Protein AF-A0A7S1YEM4-F1 (afdb_monomer)

Radius of gyration: 27.6 Å; Cα contacts (8 Å, |Δi|>4): 86; chains: 1; bounding box: 67×33×75 Å

Secondary structure (DSSP, 8-state):
-HHHHHHHHHHHTT-HHHHHHHHHHHHHHHHHHHHHHHHHHHHHHHHHHHHHHHHHHHHHHHHHGGGHHHHHTTT-S-HHHIIIIIHHHHHHHHHHHHHHHHHHHHHHHHHHHHHHHH-HHHHHHHHHHHHHHHHHHHHHHTTHHHHHHHHHHHHHHHHHHHHHHHHTHHHHHHHT-HHHHHHHHHHHHHHHHHHHHHHHHHHHHHHHHHHGGG--

Mean predicted aligned error: 7.37 Å

Foldseek 3Di:
DVLVVQCVVCVVVVPPVSNVVSVVVVVVCVVVVVVVVVVVVVVLVVQLVVQLVVQLVVLVVVCPPPVVVVVCVVPDPPVVCCSPPVSSVCSNVVSVVVVVCVVVVVVVVVVLVVCCVVPVVVSVVVVVVVVVLVVVLCVLCVVLVVLVVQLVVLVVVLVVLVVVCVVCVVVCVVVVVVVVSVVVSVVSVVSNVVSVVVNVVSVVVSCCSVCVVVVD

Sequence (216 aa):
SYASKAFYDALELKDGAAFRDALMVYTGILIAGAPVTALLNFQRGRLAIAWREWMTTRTVELYTRNRVYYKLSKDIDNPDQRISEDVAAFSGVSLLLLTTVLENGINLISMSFILYNIQPELFLVILAYAMGGTAITACLGGRLVPLNFERLKREANFRFSLVRFREHSESIAFYRGEDTEKHTMNSGFGWVIETYKDIIGTERNMEMFTTLPHYM

pLDDT: mean 91.78, std 5.68, range [57.03, 97.69]

Nearest PDB structures (foldseek):
  8t4i-assembly1_B  TM=7.700E-01  e=1.285E-02  Homo sapiens
  8qoe-assembly1_A  TM=5.914E-01  e=3.348E-03  Bacillus subtilis
  5u1d-assembly1_B  TM=7.801E-01  e=1.874E-02  Homo sapiens
  8t4h-assembly1_B  TM=7.522E-01  e=1.977E-02  Homo sapiens
  4q4a-assembly1_A  TM=7.506E-01  e=5.208E-02  Thermotoga maritima MSB8

Structure (mmCIF, N/CA/C/O backbone):
data_AF-A0A7S1YEM4-F1
#
_entry.id   AF-A0A7S1YEM4-F1
#
loop_
_atom_site.group_PDB
_atom_site.id
_atom_site.type_symbol
_atom_site.label_atom_id
_atom_site.label_alt_id
_atom_site.label_comp_id
_atom_site.label_asym_id
_atom_site.label_entity_id
_atom_site.label_seq_id
_atom_site.pdbx_PDB_ins_code
_atom_site.Cartn_x
_atom_site.Cartn_y
_atom_site.Cartn_z
_atom_site.occupancy
_atom_site.B_iso_or_equiv
_atom_site.auth_seq_id
_atom_site.auth_comp_id
_atom_site.auth_asym_id
_atom_site.auth_atom_id
_atom_site.pdbx_PDB_model_num
ATOM 1 N N . SER A 1 1 ? 14.742 -4.037 -21.108 1.00 72.69 1 SER A N 1
ATOM 2 C CA . SER A 1 1 ? 16.088 -4.558 -20.767 1.00 72.69 1 SER A CA 1
ATOM 3 C C . SER A 1 1 ? 16.973 -4.521 -22.004 1.00 72.69 1 SER A C 1
ATOM 5 O O . SER A 1 1 ? 16.461 -4.790 -23.086 1.00 72.69 1 SER A O 1
ATOM 7 N N . TYR A 1 2 ? 18.270 -4.222 -21.864 1.00 77.12 2 TYR A N 1
ATOM 8 C CA . TYR A 1 2 ? 19.233 -4.244 -22.978 1.00 77.12 2 TYR A CA 1
ATOM 9 C C . TYR A 1 2 ? 19.322 -5.614 -23.664 1.00 77.12 2 TYR A C 1
ATOM 11 O O . TYR A 1 2 ? 19.414 -5.671 -24.885 1.00 77.12 2 TYR A O 1
ATOM 19 N N . ALA A 1 3 ? 19.211 -6.709 -22.902 1.00 78.75 3 ALA A N 1
ATOM 20 C CA . ALA A 1 3 ? 19.241 -8.064 -23.458 1.00 78.75 3 ALA A CA 1
ATOM 21 C C . ALA A 1 3 ? 18.056 -8.336 -24.401 1.00 78.75 3 ALA A C 1
ATOM 23 O O . ALA A 1 3 ? 18.234 -8.923 -25.461 1.00 78.75 3 ALA A O 1
ATOM 24 N N . SER A 1 4 ? 16.857 -7.855 -24.051 1.00 77.81 4 SER A N 1
ATOM 25 C CA . SER A 1 4 ? 15.688 -7.959 -24.932 1.00 77.81 4 SER A CA 1
ATOM 26 C C . SER A 1 4 ? 15.862 -7.126 -26.198 1.00 77.81 4 SER A C 1
ATOM 28 O O . SER A 1 4 ? 15.534 -7.612 -27.270 1.00 77.81 4 SER A O 1
ATOM 30 N N . LYS A 1 5 ? 16.409 -5.907 -26.090 1.00 81.19 5 LYS A N 1
ATOM 31 C CA . LYS A 1 5 ? 16.687 -5.065 -27.260 1.00 81.19 5 LYS A CA 1
ATOM 32 C C . LYS A 1 5 ? 17.651 -5.767 -28.222 1.00 81.19 5 LYS A C 1
ATOM 34 O O . LYS A 1 5 ? 17.308 -5.960 -29.374 1.00 81.19 5 LYS A O 1
ATOM 39 N N . ALA A 1 6 ? 18.793 -6.245 -27.721 1.00 81.00 6 ALA A N 1
ATOM 40 C CA . ALA A 1 6 ? 19.784 -6.958 -28.530 1.00 81.00 6 ALA A CA 1
ATOM 41 C C . ALA A 1 6 ? 19.212 -8.215 -29.211 1.00 81.00 6 ALA A C 1
ATOM 43 O O . ALA A 1 6 ? 19.569 -8.521 -30.344 1.00 81.00 6 ALA A O 1
ATOM 44 N N . PHE A 1 7 ? 18.303 -8.925 -28.537 1.00 83.25 7 PHE A N 1
ATOM 45 C CA . PHE A 1 7 ? 17.608 -10.074 -29.112 1.00 83.25 7 PHE A CA 1
ATOM 46 C C . PHE A 1 7 ? 16.673 -9.680 -30.266 1.00 83.25 7 PHE A C 1
ATOM 48 O O . PHE A 1 7 ? 16.713 -10.313 -31.320 1.00 83.25 7 PHE A O 1
ATOM 55 N N . TYR A 1 8 ? 15.853 -8.637 -30.088 1.00 81.31 8 TYR A N 1
ATOM 56 C CA . TYR A 1 8 ? 14.955 -8.147 -31.139 1.00 81.31 8 TYR A CA 1
ATOM 57 C C . TYR A 1 8 ? 15.725 -7.526 -32.311 1.00 81.31 8 TYR A C 1
ATOM 59 O O . TYR A 1 8 ? 15.421 -7.856 -33.454 1.00 81.31 8 TYR A O 1
ATOM 67 N N . ASP A 1 9 ? 16.765 -6.733 -32.037 1.00 84.50 9 ASP A N 1
ATOM 68 C CA . ASP A 1 9 ? 17.635 -6.133 -33.056 1.00 84.50 9 ASP A CA 1
ATOM 69 C C . ASP A 1 9 ? 18.300 -7.232 -33.918 1.00 84.50 9 ASP A C 1
ATOM 71 O O . ASP A 1 9 ? 18.316 -7.149 -35.146 1.00 84.50 9 ASP A O 1
ATOM 75 N N . ALA A 1 10 ? 18.799 -8.311 -33.298 1.00 84.69 10 ALA A N 1
ATOM 76 C CA . ALA A 1 10 ? 19.406 -9.435 -34.018 1.00 84.69 10 ALA A CA 1
ATOM 77 C C . ALA A 1 10 ? 18.400 -10.206 -34.892 1.00 84.69 10 ALA A C 1
ATOM 79 O O . ALA A 1 10 ? 18.751 -10.684 -35.975 1.00 84.69 10 ALA A O 1
ATOM 80 N N . LEU A 1 11 ? 17.148 -10.317 -34.436 1.00 85.00 11 LEU A N 1
ATOM 81 C CA . LEU A 1 11 ? 16.070 -10.948 -35.194 1.00 85.00 11 LEU A CA 1
ATOM 82 C C . LEU A 1 11 ? 15.644 -10.088 -36.394 1.00 85.00 11 LEU A C 1
ATOM 84 O O . LEU A 1 11 ? 15.453 -10.619 -37.488 1.00 85.00 11 LEU A O 1
ATOM 88 N N . GLU A 1 12 ? 15.532 -8.772 -36.199 1.00 87.75 12 GLU A N 1
ATOM 89 C CA . GLU A 1 12 ? 15.177 -7.805 -37.243 1.00 87.75 12 GLU A CA 1
ATOM 90 C C . GLU A 1 12 ? 16.241 -7.754 -38.348 1.00 87.75 12 GLU A C 1
ATOM 92 O O . GLU A 1 12 ? 15.918 -7.827 -39.535 1.00 87.75 12 GLU A O 1
ATOM 97 N N . LEU A 1 13 ? 17.519 -7.736 -37.959 1.00 89.88 13 LEU A N 1
ATOM 98 C CA . LEU A 1 13 ? 18.660 -7.725 -38.879 1.00 89.88 13 LEU A CA 1
ATOM 99 C C . LEU A 1 13 ? 18.974 -9.102 -39.492 1.00 89.88 13 LEU A C 1
ATOM 101 O O . LEU A 1 13 ? 19.837 -9.197 -40.365 1.00 89.88 13 LEU A O 1
ATOM 105 N N . LYS A 1 14 ? 18.274 -10.167 -39.069 1.00 85.81 14 LYS A N 1
ATOM 106 C CA . LYS A 1 14 ? 18.504 -11.567 -39.480 1.00 85.81 14 LYS A CA 1
ATOM 107 C C . LYS A 1 14 ? 19.959 -12.027 -39.304 1.00 85.81 14 LYS A C 1
ATOM 109 O O . LYS A 1 14 ? 20.445 -12.871 -40.060 1.00 85.81 14 LYS A O 1
ATOM 114 N N . ASP A 1 15 ? 20.649 -11.497 -38.297 1.00 89.75 15 ASP A N 1
ATOM 115 C CA . ASP A 1 15 ? 22.036 -11.844 -37.999 1.00 89.75 15 ASP A CA 1
ATOM 116 C C . ASP A 1 15 ? 22.087 -13.063 -37.066 1.00 89.75 15 ASP A C 1
ATOM 118 O O . ASP A 1 15 ? 21.840 -12.978 -35.861 1.00 89.75 15 ASP A O 1
ATOM 122 N N . GLY A 1 16 ? 22.426 -14.223 -37.633 1.00 85.00 16 GLY A N 1
ATOM 123 C CA . GLY A 1 16 ? 22.493 -15.483 -36.892 1.00 85.00 16 GLY A CA 1
ATOM 124 C C . GLY A 1 16 ? 23.591 -15.535 -35.822 1.00 85.00 16 GLY A C 1
ATOM 125 O O . GLY A 1 16 ? 23.436 -16.259 -34.836 1.00 85.00 16 GLY A O 1
ATOM 126 N N . ALA A 1 17 ? 24.683 -14.780 -35.980 1.00 88.31 17 ALA A N 1
ATOM 127 C CA . ALA A 1 17 ? 25.757 -14.739 -34.991 1.00 88.31 17 ALA A CA 1
ATOM 128 C C . ALA A 1 17 ? 25.348 -13.871 -33.795 1.00 88.31 17 ALA A C 1
ATOM 130 O O . ALA A 1 17 ? 25.371 -14.349 -32.658 1.00 88.31 17 ALA A O 1
ATOM 131 N N . ALA A 1 18 ? 24.865 -12.652 -34.063 1.00 85.81 18 ALA A N 1
ATOM 132 C CA . ALA A 1 18 ? 24.356 -11.750 -33.029 1.00 85.81 18 ALA A CA 1
ATOM 133 C C . ALA A 1 18 ? 23.167 -12.361 -32.267 1.00 85.81 18 ALA A C 1
ATOM 135 O O . ALA A 1 18 ? 23.063 -12.220 -31.047 1.00 85.81 18 ALA A O 1
ATOM 136 N N . PHE A 1 19 ? 22.305 -13.109 -32.963 1.00 87.06 19 PHE A N 1
ATOM 137 C CA . PHE A 1 19 ? 21.187 -13.816 -32.344 1.00 87.06 19 PHE A CA 1
ATOM 138 C C . PHE A 1 19 ? 21.657 -14.882 -31.348 1.00 87.06 19 PHE A C 1
ATOM 140 O O . PHE A 1 19 ? 21.113 -14.979 -30.247 1.00 87.06 19 PHE A O 1
ATOM 147 N N . ARG A 1 20 ? 22.687 -15.668 -31.696 1.00 88.75 20 ARG A N 1
ATOM 148 C CA . ARG A 1 20 ? 23.229 -16.701 -30.799 1.00 88.75 20 ARG A CA 1
ATOM 149 C C . ARG A 1 20 ? 23.823 -16.085 -29.534 1.00 88.75 20 ARG A C 1
ATOM 151 O O . ARG A 1 20 ? 23.583 -16.601 -28.442 1.00 88.75 20 ARG A O 1
ATOM 158 N N . ASP A 1 21 ? 24.556 -14.985 -29.670 1.00 88.81 21 ASP A N 1
ATOM 159 C CA . ASP A 1 21 ? 25.153 -14.280 -28.534 1.00 88.81 21 ASP A CA 1
ATOM 160 C C . ASP A 1 21 ? 24.078 -13.667 -27.626 1.00 88.81 21 ASP A C 1
ATOM 162 O O . ASP A 1 21 ? 24.103 -13.870 -26.408 1.00 88.81 21 ASP A O 1
ATOM 166 N N . ALA A 1 22 ? 23.065 -13.016 -28.209 1.00 87.25 22 ALA A N 1
ATOM 167 C CA . ALA A 1 22 ? 21.918 -12.493 -27.467 1.00 87.25 22 ALA A CA 1
ATOM 168 C C . ALA A 1 22 ? 21.145 -13.606 -26.736 1.00 87.25 22 ALA A C 1
ATOM 170 O O . ALA A 1 22 ? 20.763 -13.437 -25.575 1.00 87.25 22 ALA A O 1
ATOM 171 N N . LEU A 1 23 ? 20.965 -14.768 -27.374 1.00 88.00 23 LEU A N 1
ATOM 172 C CA . LEU A 1 23 ? 20.302 -15.930 -26.782 1.00 88.00 23 LEU A CA 1
ATOM 173 C C . LEU A 1 23 ? 21.078 -16.492 -25.581 1.00 88.00 23 LEU A C 1
ATOM 175 O O . LEU A 1 23 ? 20.467 -16.823 -24.562 1.00 88.00 23 LEU A O 1
ATOM 179 N N . MET A 1 24 ? 22.411 -16.574 -25.664 1.00 90.38 24 MET A N 1
ATOM 180 C CA . MET A 1 24 ? 23.252 -17.030 -24.549 1.00 90.38 24 MET A CA 1
ATOM 181 C C . MET A 1 24 ? 23.163 -16.076 -23.353 1.00 90.38 24 MET A C 1
ATOM 183 O O . MET A 1 24 ? 22.975 -16.528 -22.222 1.00 90.38 24 MET A O 1
ATOM 187 N N . VAL A 1 25 ? 23.217 -14.762 -23.597 1.00 88.75 25 VAL A N 1
ATOM 188 C CA . VAL A 1 25 ? 23.049 -13.746 -22.546 1.00 88.75 25 VAL A CA 1
ATOM 189 C C . VAL A 1 25 ? 21.662 -13.840 -21.910 1.00 88.75 25 VAL A C 1
ATOM 191 O O . VAL A 1 25 ? 21.548 -13.868 -20.685 1.00 88.75 25 VAL A O 1
ATOM 194 N N . TYR A 1 26 ? 20.604 -13.936 -22.719 1.00 85.19 26 TYR A N 1
ATOM 195 C CA . TYR A 1 26 ? 19.232 -14.026 -22.221 1.00 85.19 26 TYR A CA 1
ATOM 196 C C . TYR A 1 26 ? 19.010 -15.291 -21.380 1.00 85.19 26 TYR A C 1
ATOM 198 O O . TYR A 1 26 ? 18.446 -15.230 -20.289 1.00 85.19 26 TYR A O 1
ATOM 206 N N . THR A 1 27 ? 19.539 -16.427 -21.838 1.00 88.56 27 THR A N 1
ATOM 207 C CA . THR A 1 27 ? 19.495 -17.697 -21.101 1.00 88.56 27 THR A CA 1
ATOM 208 C C . THR A 1 27 ? 20.259 -17.601 -19.779 1.00 88.56 27 THR A C 1
ATOM 210 O O . THR A 1 27 ? 19.748 -18.027 -18.744 1.00 88.56 27 THR A O 1
ATOM 213 N N . GLY A 1 28 ? 21.445 -16.983 -19.776 1.00 92.25 28 GLY A N 1
ATOM 214 C CA . GLY A 1 28 ? 22.218 -16.741 -18.556 1.00 92.25 28 GLY A CA 1
ATOM 215 C C . GLY A 1 28 ? 21.468 -15.874 -17.541 1.00 92.25 28 GLY A C 1
ATOM 216 O O . GLY A 1 28 ? 21.440 -16.203 -16.355 1.00 92.25 28 GLY A O 1
ATOM 217 N N . ILE A 1 29 ? 20.791 -14.817 -18.005 1.00 91.06 29 ILE A N 1
ATOM 218 C CA . ILE A 1 29 ? 19.940 -13.967 -17.158 1.00 91.06 29 ILE A CA 1
ATOM 219 C C . ILE A 1 29 ? 18.791 -14.774 -16.549 1.00 91.06 29 ILE A C 1
ATOM 221 O O . ILE A 1 29 ? 18.510 -14.604 -15.368 1.00 91.06 29 ILE A O 1
ATOM 225 N N . LEU A 1 30 ? 18.140 -15.659 -17.308 1.00 88.00 30 LEU A N 1
ATOM 226 C CA . LEU A 1 30 ? 17.051 -16.492 -16.783 1.00 88.00 30 LEU A CA 1
ATOM 227 C C . LEU A 1 30 ? 17.544 -17.486 -15.725 1.00 88.00 30 LEU A C 1
ATOM 229 O O . LEU A 1 30 ? 16.949 -17.585 -14.650 1.00 88.00 30 LEU A O 1
ATOM 233 N N . ILE A 1 31 ? 18.651 -18.182 -16.006 1.00 94.44 31 ILE A N 1
ATOM 234 C CA . ILE A 1 31 ? 19.246 -19.166 -15.091 1.00 94.44 31 ILE A CA 1
ATOM 235 C C . ILE A 1 31 ? 19.699 -18.499 -13.789 1.00 94.44 31 ILE A C 1
ATOM 237 O O . ILE A 1 31 ? 19.501 -19.068 -12.720 1.00 94.44 31 ILE A O 1
ATOM 241 N N . ALA A 1 32 ? 20.277 -17.297 -13.857 1.00 94.00 32 ALA A N 1
ATOM 242 C CA . ALA A 1 32 ? 20.693 -16.551 -12.670 1.00 94.00 32 ALA A CA 1
ATOM 243 C C . ALA A 1 32 ? 19.516 -15.856 -11.963 1.00 94.00 32 ALA A C 1
ATOM 245 O O . ALA A 1 32 ? 19.481 -15.774 -10.736 1.00 94.00 32 ALA A O 1
ATOM 246 N N . GLY A 1 33 ? 18.541 -15.365 -12.728 1.00 92.12 33 GLY A N 1
ATOM 247 C CA . GLY A 1 33 ? 17.413 -14.589 -12.227 1.00 92.12 33 GLY A CA 1
ATOM 248 C C . GLY A 1 33 ? 16.482 -15.407 -11.341 1.00 92.12 33 GLY A C 1
ATOM 249 O O . GLY A 1 33 ? 16.111 -14.944 -10.266 1.00 92.12 33 GLY A O 1
ATOM 250 N N . ALA A 1 34 ? 16.153 -16.641 -11.735 1.00 91.19 34 ALA A N 1
ATOM 251 C CA . ALA A 1 34 ? 15.233 -17.479 -10.965 1.00 91.19 34 ALA A CA 1
ATOM 252 C C . ALA A 1 34 ? 15.724 -17.763 -9.522 1.00 91.19 34 ALA A C 1
ATOM 254 O O . ALA A 1 34 ? 14.961 -17.502 -8.585 1.00 91.19 34 ALA A O 1
ATOM 255 N N . PRO A 1 35 ? 16.980 -18.201 -9.284 1.00 96.12 35 PRO A N 1
ATOM 256 C CA . PRO A 1 35 ? 17.536 -18.331 -7.937 1.00 96.12 35 PRO A CA 1
ATOM 257 C C . PRO A 1 35 ? 17.571 -17.015 -7.158 1.00 96.12 35 PRO A C 1
ATOM 259 O O . PRO A 1 35 ? 17.268 -17.011 -5.966 1.00 96.12 35 PRO A O 1
ATOM 262 N N . VAL A 1 36 ? 17.908 -15.896 -7.811 1.00 95.31 36 VAL A N 1
ATOM 263 C CA . VAL A 1 36 ? 17.937 -14.576 -7.162 1.00 95.31 36 VAL A CA 1
ATOM 264 C C . VAL A 1 36 ? 16.543 -14.187 -6.675 1.00 95.31 36 VAL A C 1
ATOM 266 O O . VAL A 1 36 ? 16.382 -13.841 -5.506 1.00 95.31 36 VAL A O 1
ATOM 269 N N . THR A 1 37 ? 15.520 -14.302 -7.522 1.00 92.00 37 THR A N 1
ATOM 270 C CA . THR A 1 37 ? 14.131 -14.016 -7.140 1.00 92.00 37 THR A CA 1
ATOM 271 C C . THR A 1 37 ? 13.651 -14.945 -6.027 1.00 92.00 37 THR A C 1
ATOM 273 O O . THR A 1 37 ? 13.043 -14.482 -5.062 1.00 92.00 37 THR A O 1
ATOM 276 N N . ALA A 1 38 ? 13.958 -16.243 -6.111 1.00 95.06 38 ALA A N 1
ATOM 277 C CA . ALA A 1 38 ? 13.607 -17.201 -5.066 1.00 95.06 38 ALA A CA 1
ATOM 278 C C . ALA A 1 38 ? 14.258 -16.843 -3.719 1.00 95.06 38 ALA A C 1
ATOM 280 O O . ALA A 1 38 ? 13.581 -16.838 -2.689 1.00 95.06 38 ALA A O 1
ATOM 281 N N . LEU A 1 39 ? 15.545 -16.481 -3.725 1.00 96.38 39 LEU A N 1
ATOM 282 C CA . LEU A 1 39 ? 16.270 -16.084 -2.522 1.00 96.38 39 LEU A CA 1
ATOM 283 C C . LEU A 1 39 ? 15.730 -14.773 -1.940 1.00 96.38 39 LEU A C 1
ATOM 285 O O . LEU A 1 39 ? 15.546 -14.679 -0.729 1.00 96.38 39 LEU A O 1
ATOM 289 N N . LEU A 1 40 ? 15.429 -13.778 -2.778 1.00 92.75 40 LEU A N 1
ATOM 290 C CA . LEU A 1 40 ? 14.821 -12.524 -2.329 1.00 92.75 40 LEU A CA 1
ATOM 291 C C . LEU A 1 40 ? 13.469 -12.775 -1.656 1.00 92.75 40 LEU A C 1
ATOM 293 O O . LEU A 1 40 ? 13.249 -12.294 -0.546 1.00 92.75 40 LEU A O 1
ATOM 297 N N . ASN A 1 41 ? 12.603 -13.587 -2.265 1.00 93.25 41 ASN A N 1
ATOM 298 C CA . ASN A 1 41 ? 11.307 -13.949 -1.686 1.00 93.25 41 ASN A CA 1
ATOM 299 C C . ASN A 1 41 ? 11.460 -14.703 -0.360 1.00 93.25 41 ASN A C 1
ATOM 301 O O . ASN A 1 41 ? 10.759 -14.403 0.608 1.00 93.25 41 ASN A O 1
ATOM 305 N N . PHE A 1 42 ? 12.414 -15.633 -0.287 1.00 95.56 42 PHE A N 1
ATOM 306 C CA . PHE A 1 42 ? 12.739 -16.344 0.945 1.00 95.56 42 PHE A CA 1
ATOM 307 C C . PHE A 1 42 ? 13.166 -15.383 2.063 1.00 95.56 42 PHE A C 1
ATOM 309 O O . PHE A 1 42 ? 12.641 -15.450 3.175 1.00 95.56 42 PHE A O 1
ATOM 316 N N . GLN A 1 43 ? 14.065 -14.439 1.769 1.00 95.56 43 GLN A N 1
ATOM 317 C CA . GLN A 1 43 ? 14.528 -13.464 2.759 1.00 95.56 43 GLN A CA 1
ATOM 318 C C . GLN A 1 43 ? 13.427 -12.484 3.173 1.00 95.56 43 GLN A C 1
ATOM 320 O O . GLN A 1 43 ? 13.315 -12.159 4.355 1.00 95.56 43 GLN A O 1
ATOM 325 N N . ARG A 1 44 ? 12.567 -12.070 2.235 1.00 93.94 44 ARG A N 1
ATOM 326 C CA . ARG A 1 44 ? 11.382 -11.242 2.511 1.00 93.94 44 ARG A CA 1
ATOM 327 C C . ARG A 1 44 ? 10.449 -11.953 3.496 1.00 93.94 44 ARG A C 1
ATOM 329 O O . ARG A 1 44 ? 10.038 -11.353 4.485 1.00 93.94 44 ARG A O 1
ATOM 336 N N . GLY A 1 45 ? 10.195 -13.248 3.292 1.00 94.38 45 GLY A N 1
ATOM 337 C CA . GLY A 1 45 ? 9.403 -14.072 4.210 1.00 94.38 45 GLY A CA 1
ATOM 338 C C . GLY A 1 45 ? 10.035 -14.212 5.599 1.00 94.38 45 GLY A C 1
ATOM 339 O O . GLY A 1 45 ? 9.357 -14.032 6.610 1.00 94.38 45 GLY A O 1
ATOM 340 N N . ARG A 1 46 ? 11.349 -14.462 5.674 1.00 96.31 46 ARG A N 1
ATOM 341 C CA . ARG A 1 46 ? 12.064 -14.537 6.960 1.00 96.31 46 ARG A CA 1
ATOM 342 C C . ARG A 1 46 ? 12.028 -13.222 7.730 1.00 96.31 46 ARG A C 1
ATOM 344 O O . ARG A 1 46 ? 11.808 -13.237 8.938 1.00 96.31 46 ARG A O 1
ATOM 351 N N . LEU A 1 47 ? 12.222 -12.102 7.037 1.00 96.25 47 LEU A N 1
ATOM 352 C CA . LEU A 1 47 ? 12.143 -10.776 7.639 1.00 96.25 47 LEU A CA 1
ATOM 353 C C . LEU A 1 47 ? 10.730 -10.483 8.159 1.00 96.25 47 LEU A C 1
ATOM 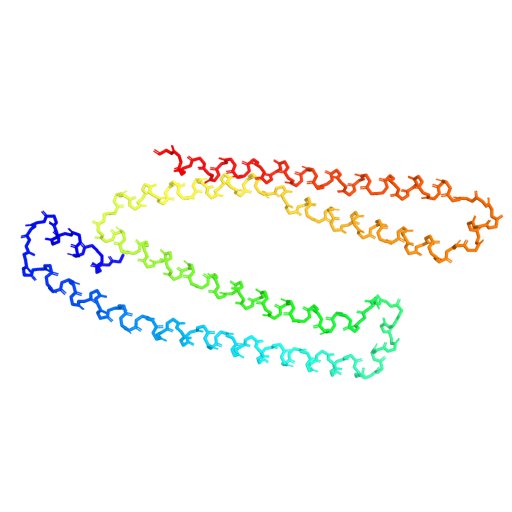355 O O . LEU A 1 47 ? 10.597 -9.952 9.257 1.00 96.25 47 LEU A O 1
ATOM 359 N N . ALA A 1 48 ? 9.688 -10.881 7.420 1.00 94.81 48 ALA A N 1
ATOM 360 C CA . ALA A 1 48 ? 8.299 -10.736 7.856 1.00 94.81 48 ALA A CA 1
ATOM 361 C C . ALA A 1 48 ? 8.045 -11.453 9.190 1.00 94.81 48 ALA A C 1
ATOM 363 O O . ALA A 1 48 ? 7.479 -10.870 10.115 1.00 94.81 48 ALA A O 1
ATOM 364 N N . ILE A 1 49 ? 8.506 -12.703 9.303 1.00 95.88 49 ILE A N 1
ATOM 365 C CA . ILE A 1 49 ? 8.356 -13.507 10.521 1.00 95.88 49 ILE A CA 1
ATOM 366 C C . ILE A 1 49 ? 9.139 -12.882 11.677 1.00 95.88 49 ILE A C 1
ATOM 368 O O . ILE A 1 49 ? 8.556 -12.640 12.730 1.00 95.88 49 ILE A O 1
ATOM 372 N N . ALA A 1 50 ? 10.421 -12.566 11.473 1.00 96.94 50 ALA A N 1
ATOM 373 C CA . ALA A 1 50 ? 11.271 -11.991 12.516 1.00 96.94 50 ALA A CA 1
ATOM 374 C C . ALA A 1 50 ? 10.732 -10.643 13.025 1.00 96.94 50 ALA A C 1
ATOM 376 O O . ALA A 1 50 ? 10.744 -10.365 14.224 1.00 96.94 50 ALA A O 1
ATOM 377 N N . TRP A 1 51 ? 10.209 -9.807 12.123 1.00 97.06 51 TRP A N 1
ATOM 378 C CA . TRP A 1 51 ? 9.616 -8.530 12.503 1.00 97.06 51 TRP A CA 1
ATOM 379 C C . TRP A 1 51 ? 8.306 -8.726 13.275 1.00 97.06 51 TRP A C 1
ATOM 381 O O . TRP A 1 51 ? 8.113 -8.099 14.320 1.00 97.06 51 TRP A O 1
ATOM 391 N N . ARG A 1 52 ? 7.427 -9.631 12.825 1.00 96.81 52 ARG A N 1
ATOM 392 C CA . ARG A 1 52 ? 6.200 -9.973 13.559 1.00 96.81 52 ARG A CA 1
ATOM 393 C C . ARG A 1 52 ? 6.513 -10.504 14.956 1.00 96.81 52 ARG A C 1
ATOM 395 O O . ARG A 1 52 ? 5.874 -10.078 15.917 1.00 96.81 52 ARG A O 1
ATOM 402 N N . GLU A 1 53 ? 7.476 -11.413 15.070 1.00 97.62 53 GLU A N 1
ATOM 403 C CA . GLU A 1 53 ? 7.922 -11.991 16.340 1.00 97.62 53 GLU A CA 1
ATOM 404 C C . GLU A 1 53 ? 8.398 -10.895 17.299 1.00 97.62 53 GLU A C 1
ATOM 406 O O . GLU A 1 53 ? 7.912 -10.806 18.431 1.00 97.62 53 GLU A O 1
ATOM 411 N N . TRP A 1 54 ? 9.268 -10.002 16.820 1.00 97.69 54 TRP A N 1
ATOM 412 C CA . TRP A 1 54 ? 9.766 -8.8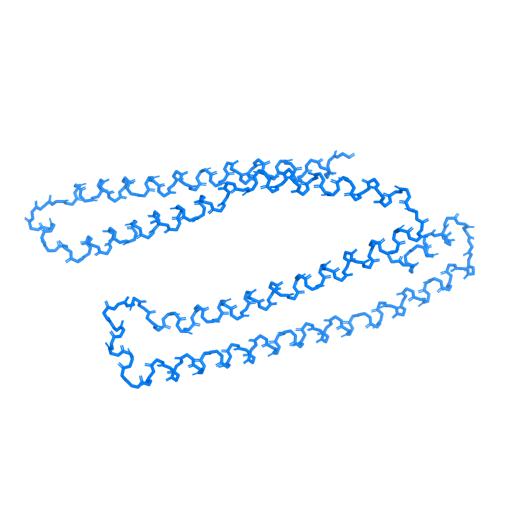79 17.608 1.00 97.69 54 TRP A CA 1
ATOM 413 C C . TRP A 1 54 ? 8.639 -7.939 18.056 1.00 97.69 54 TRP A C 1
ATOM 415 O O . TRP A 1 54 ? 8.530 -7.632 19.244 1.00 97.69 54 TRP A O 1
ATOM 425 N N . MET A 1 55 ? 7.763 -7.521 17.136 1.00 97.50 55 MET A N 1
ATOM 426 C CA . MET A 1 55 ? 6.651 -6.612 17.440 1.00 97.50 55 MET A CA 1
ATOM 427 C C . MET A 1 55 ? 5.667 -7.223 18.439 1.00 97.50 55 MET A C 1
ATOM 429 O O . MET A 1 55 ? 5.235 -6.545 19.371 1.00 97.50 55 MET A O 1
ATOM 433 N N . THR A 1 56 ? 5.317 -8.499 18.262 1.00 97.31 56 THR A N 1
ATOM 434 C CA . THR A 1 56 ? 4.352 -9.190 19.130 1.00 97.31 56 THR A CA 1
ATOM 435 C C . THR A 1 56 ? 4.926 -9.324 20.534 1.00 97.31 56 THR A C 1
ATOM 437 O O . THR A 1 56 ? 4.294 -8.894 21.497 1.00 97.31 56 THR A O 1
ATOM 440 N N . THR A 1 57 ? 6.161 -9.822 20.645 1.00 97.62 57 THR A N 1
ATOM 441 C CA . THR A 1 57 ? 6.864 -9.962 21.929 1.00 97.62 57 THR A CA 1
ATOM 442 C C . THR A 1 57 ? 6.961 -8.617 22.639 1.00 97.62 57 THR A C 1
ATOM 444 O O . THR A 1 57 ? 6.572 -8.489 23.801 1.00 97.62 57 THR A O 1
ATOM 447 N N . ARG A 1 58 ? 7.371 -7.570 21.914 1.00 97.38 58 ARG A N 1
ATOM 448 C CA . ARG A 1 58 ? 7.484 -6.220 22.465 1.00 97.38 58 ARG A CA 1
ATOM 449 C C . ARG A 1 58 ? 6.145 -5.660 22.937 1.00 97.38 58 ARG A C 1
ATOM 451 O O . ARG A 1 58 ? 6.079 -5.015 23.983 1.00 97.38 58 ARG A O 1
ATOM 458 N N . THR A 1 59 ? 5.076 -5.889 22.183 1.00 96.19 59 THR A N 1
ATOM 459 C CA . THR A 1 59 ? 3.738 -5.410 22.548 1.00 96.19 59 THR A CA 1
ATOM 460 C C . THR A 1 59 ? 3.228 -6.116 23.800 1.00 96.19 59 THR A C 1
ATOM 462 O O . THR A 1 59 ? 2.712 -5.458 24.702 1.00 96.19 59 THR A O 1
ATOM 465 N N . VAL A 1 60 ? 3.440 -7.429 23.911 1.00 96.44 60 VAL A N 1
ATOM 466 C CA . VAL A 1 60 ? 3.074 -8.212 25.101 1.00 96.44 60 VAL A CA 1
ATOM 467 C C . VAL A 1 60 ? 3.852 -7.750 26.338 1.00 96.44 60 VAL A C 1
ATOM 469 O O . VAL A 1 60 ? 3.254 -7.560 27.401 1.00 96.44 60 VAL A O 1
ATOM 472 N N . GLU A 1 61 ? 5.159 -7.496 26.217 1.00 97.06 61 GLU A N 1
ATOM 473 C CA . GLU A 1 61 ? 5.963 -6.911 27.303 1.00 97.06 61 GLU A CA 1
ATOM 474 C C . GLU A 1 61 ? 5.390 -5.571 27.780 1.00 97.06 61 GLU A C 1
ATOM 476 O O . GLU A 1 61 ? 5.236 -5.341 28.979 1.00 97.06 61 GLU A O 1
ATOM 481 N N . LEU A 1 62 ? 5.056 -4.671 26.850 1.00 95.31 62 LEU A N 1
ATOM 482 C CA . LEU A 1 62 ? 4.494 -3.359 27.180 1.00 95.31 62 LEU A CA 1
ATOM 483 C C . LEU A 1 62 ? 3.103 -3.470 27.814 1.00 95.31 62 LEU A C 1
ATOM 485 O O . LEU A 1 62 ? 2.812 -2.748 28.767 1.00 95.31 62 LEU A O 1
ATOM 489 N N . TYR A 1 63 ? 2.270 -4.387 27.322 1.00 94.69 63 TYR A N 1
ATOM 490 C CA . TYR A 1 63 ? 0.914 -4.616 27.818 1.00 94.69 63 TYR A CA 1
ATOM 491 C C . TYR A 1 63 ? 0.900 -5.172 29.250 1.00 94.69 63 TYR A C 1
ATOM 493 O O . TYR A 1 63 ? 0.078 -4.777 30.082 1.00 94.69 63 TYR A O 1
ATOM 501 N N . THR A 1 64 ? 1.843 -6.057 29.574 1.00 95.25 64 THR A N 1
ATOM 502 C CA . THR A 1 64 ? 1.951 -6.681 30.903 1.00 95.25 64 THR A CA 1
ATOM 503 C C . THR A 1 64 ? 2.688 -5.810 31.926 1.00 95.25 64 THR A C 1
ATOM 505 O O . THR A 1 64 ? 2.494 -5.962 33.137 1.00 95.25 64 THR A O 1
ATOM 508 N N . ARG A 1 65 ? 3.488 -4.839 31.475 1.00 96.50 65 ARG A N 1
ATOM 509 C CA . ARG A 1 65 ? 4.251 -3.938 32.348 1.00 96.50 65 ARG A CA 1
ATOM 510 C C . ARG A 1 65 ? 3.339 -3.035 33.182 1.00 96.50 65 ARG A C 1
ATOM 512 O O . ARG A 1 65 ? 2.352 -2.503 32.691 1.00 96.50 65 ARG A O 1
ATOM 519 N N . ASN A 1 66 ? 3.691 -2.801 34.451 1.00 94.19 66 ASN A N 1
ATOM 520 C CA . ASN A 1 66 ? 3.051 -1.806 35.333 1.00 94.19 66 ASN A CA 1
ATOM 521 C C . ASN A 1 66 ? 1.506 -1.870 35.390 1.00 94.19 66 ASN A C 1
ATOM 523 O O . ASN A 1 66 ? 0.847 -0.839 35.568 1.00 94.19 66 ASN A O 1
ATOM 527 N N . ARG A 1 67 ? 0.932 -3.076 35.244 1.00 91.81 67 ARG A N 1
ATOM 528 C CA . ARG A 1 67 ? -0.522 -3.320 35.195 1.00 91.81 67 ARG A CA 1
ATOM 529 C C . ARG A 1 67 ? -1.238 -2.526 34.090 1.00 91.81 67 ARG A C 1
ATOM 531 O O . ARG A 1 67 ? -2.392 -2.138 34.261 1.00 91.81 67 ARG A O 1
ATOM 538 N N . VAL A 1 68 ? -0.561 -2.264 32.971 1.00 92.81 68 VAL A N 1
ATOM 539 C CA . VAL A 1 68 ? -1.134 -1.570 31.806 1.00 92.81 68 VAL A CA 1
ATOM 540 C C . VAL A 1 68 ? -2.380 -2.297 31.293 1.00 92.81 68 VAL A C 1
ATOM 542 O O . VAL A 1 68 ? -3.394 -1.639 31.079 1.00 92.81 68 VAL A O 1
ATOM 545 N N . TYR A 1 69 ? -2.357 -3.633 31.232 1.00 91.19 69 TYR A N 1
ATOM 546 C CA . TYR A 1 69 ? -3.525 -4.458 30.897 1.00 91.19 69 TYR A CA 1
ATOM 547 C C . TYR A 1 69 ? -4.781 -4.120 31.717 1.00 91.19 69 TYR A C 1
ATOM 549 O O . TYR A 1 69 ? -5.881 -4.086 31.178 1.00 91.19 69 TYR A O 1
ATOM 557 N N . TYR A 1 70 ? -4.623 -3.815 33.009 1.00 90.75 70 TYR A N 1
ATOM 558 C CA . TYR A 1 70 ? -5.736 -3.446 33.880 1.00 90.75 70 TYR A CA 1
ATOM 559 C C . TYR A 1 70 ? -6.201 -2.013 33.617 1.00 90.75 70 TYR A C 1
ATOM 561 O O . TYR A 1 70 ? -7.399 -1.758 33.537 1.00 90.75 70 TYR A O 1
ATOM 569 N N . LYS A 1 71 ? -5.263 -1.075 33.448 1.00 89.94 71 LYS A N 1
ATOM 570 C CA . LYS A 1 71 ? -5.585 0.337 33.194 1.00 89.94 71 LYS A CA 1
ATOM 571 C C . LYS A 1 71 ? -6.317 0.529 31.865 1.00 89.94 71 LYS A C 1
ATOM 573 O O . LYS A 1 71 ? -7.280 1.276 31.822 1.00 89.94 71 LYS A O 1
ATOM 578 N N . LEU A 1 72 ? -5.890 -0.184 30.823 1.00 87.44 72 LEU A N 1
ATOM 579 C CA . LEU A 1 72 ? -6.470 -0.105 29.479 1.00 87.44 72 LEU A CA 1
ATOM 580 C C . LEU A 1 72 ? -7.760 -0.915 29.312 1.00 87.44 72 LEU A C 1
ATOM 582 O O . LEU A 1 72 ? -8.442 -0.734 28.310 1.00 87.44 72 LEU A O 1
ATOM 586 N N . SER A 1 73 ? -8.118 -1.775 30.274 1.00 79.69 73 SER A N 1
ATOM 587 C CA . SER A 1 73 ? -9.305 -2.643 30.182 1.00 79.69 73 SER A CA 1
ATOM 588 C C . SER A 1 73 ? 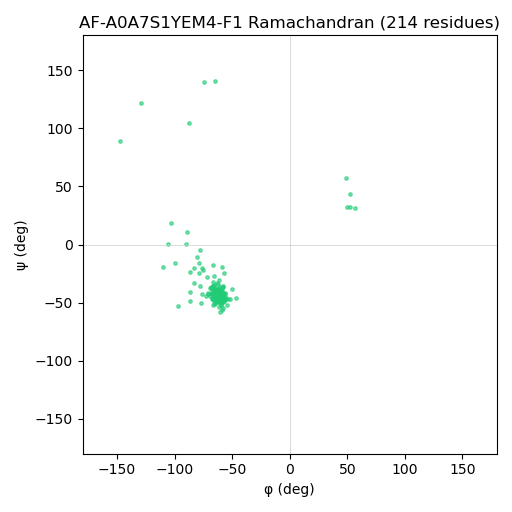-10.632 -1.892 30.015 1.00 79.69 73 SER A C 1
ATOM 590 O O . SER A 1 73 ? -11.611 -2.493 29.591 1.00 79.69 73 SER A O 1
ATOM 592 N N . LYS A 1 74 ? -10.669 -0.596 30.354 1.00 78.44 74 LYS A N 1
ATOM 593 C CA . LYS A 1 74 ? -11.851 0.266 30.206 1.00 78.44 74 LYS A CA 1
ATOM 594 C C . LYS A 1 74 ? -11.823 1.163 28.967 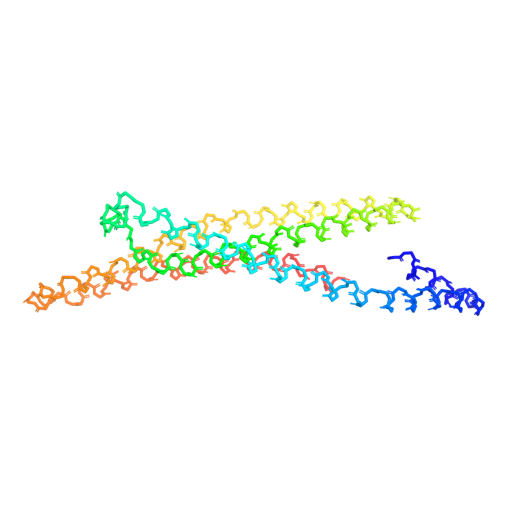1.00 78.44 74 LYS A C 1
ATOM 596 O O . LYS A 1 74 ? -12.866 1.691 28.604 1.00 78.44 74 LYS A O 1
ATOM 601 N N . ASP A 1 75 ? -10.655 1.334 28.350 1.00 80.69 75 ASP A N 1
ATOM 602 C CA . ASP A 1 75 ? -10.437 2.320 27.283 1.00 80.69 75 ASP A CA 1
ATOM 603 C C . ASP A 1 75 ? -10.230 1.672 25.903 1.00 80.69 75 ASP A C 1
ATOM 605 O O . ASP A 1 75 ? -10.351 2.348 24.882 1.00 80.69 75 ASP A O 1
ATOM 609 N N . ILE A 1 76 ? -9.877 0.381 25.850 1.00 79.75 76 ILE A N 1
ATOM 610 C CA . ILE A 1 76 ? -9.596 -0.340 24.604 1.00 79.75 76 ILE A CA 1
ATOM 611 C C . ILE A 1 76 ? -10.397 -1.639 24.547 1.00 79.75 76 ILE A C 1
ATOM 613 O O . ILE A 1 76 ? -10.194 -2.538 25.364 1.00 79.75 76 ILE A O 1
ATOM 617 N N . ASP A 1 77 ? -11.215 -1.765 23.505 1.00 78.38 77 ASP A N 1
ATOM 618 C CA . ASP A 1 77 ? -11.902 -3.008 23.161 1.00 78.38 77 ASP A CA 1
ATOM 619 C C . ASP A 1 77 ? -10.939 -4.032 22.533 1.00 78.38 77 ASP A C 1
ATOM 621 O O . ASP A 1 77 ? -10.099 -3.688 21.693 1.00 78.38 77 ASP A O 1
ATOM 625 N N . ASN A 1 78 ? -11.103 -5.302 22.919 1.00 84.50 78 ASN A N 1
ATOM 626 C CA . ASN A 1 78 ? -10.436 -6.492 22.363 1.00 84.50 78 ASN A CA 1
ATOM 627 C C . ASN A 1 78 ? -8.900 -6.369 22.218 1.00 84.50 78 ASN A C 1
ATOM 629 O O . ASN A 1 78 ? -8.356 -6.508 21.115 1.00 84.50 78 ASN A O 1
ATOM 633 N N . PRO A 1 79 ? -8.161 -6.090 23.310 1.00 87.06 79 PRO A N 1
ATOM 634 C CA . PRO A 1 79 ? -6.706 -5.930 23.260 1.00 87.06 79 PRO A CA 1
ATOM 635 C C . PRO A 1 79 ? -5.973 -7.196 22.784 1.00 87.06 79 PRO A C 1
ATOM 637 O O . PRO A 1 79 ? -4.926 -7.098 22.150 1.00 87.06 79 PRO A O 1
ATOM 640 N N . ASP A 1 80 ? -6.523 -8.377 23.049 1.00 90.75 80 ASP A N 1
ATOM 641 C CA . ASP A 1 80 ? -6.036 -9.674 22.577 1.00 90.75 80 ASP A CA 1
ATOM 642 C C . ASP A 1 80 ? -6.087 -9.797 21.045 1.00 90.75 80 ASP A C 1
ATOM 644 O O . ASP A 1 80 ? -5.099 -10.206 20.421 1.00 90.75 80 ASP A O 1
ATOM 648 N N . GLN A 1 81 ? -7.189 -9.360 20.429 1.00 91.19 81 GLN A N 1
ATOM 649 C CA . GLN A 1 81 ? -7.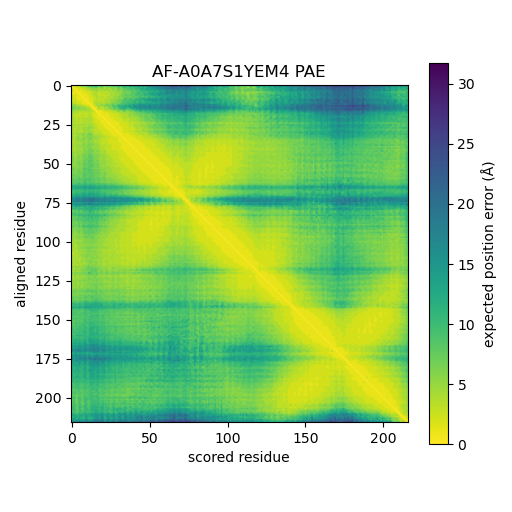327 -9.316 18.975 1.00 91.19 81 GLN A CA 1
ATOM 650 C C . GLN A 1 81 ? -6.316 -8.337 18.372 1.00 91.19 81 GLN A C 1
ATOM 652 O O . GLN A 1 81 ? -5.591 -8.685 17.445 1.00 91.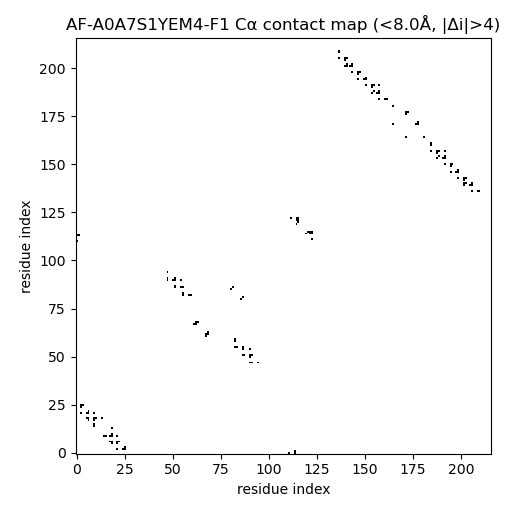19 81 GLN A O 1
ATOM 657 N N . ARG A 1 82 ? -6.178 -7.140 18.951 1.00 91.00 82 ARG A N 1
ATOM 658 C CA . ARG A 1 82 ? -5.210 -6.140 18.468 1.00 91.00 82 ARG A CA 1
ATOM 659 C C . ARG A 1 82 ? -3.767 -6.652 18.509 1.00 91.00 82 ARG A C 1
ATOM 661 O O . ARG A 1 82 ? -3.000 -6.453 17.572 1.00 91.00 82 ARG A O 1
ATOM 668 N N . ILE A 1 83 ? -3.376 -7.335 19.584 1.00 93.56 83 ILE A N 1
ATOM 669 C CA . ILE A 1 83 ? -2.015 -7.878 19.713 1.00 93.56 83 ILE A CA 1
ATOM 670 C C . ILE A 1 83 ? -1.769 -9.017 18.712 1.00 93.56 83 ILE A C 1
ATOM 672 O O . ILE A 1 83 ? -0.665 -9.129 18.182 1.00 93.56 83 ILE A O 1
ATOM 676 N N . SER A 1 84 ? -2.763 -9.867 18.452 1.00 91.94 84 SER A N 1
ATOM 677 C CA . SER A 1 84 ? -2.595 -11.058 17.609 1.00 91.94 84 SER A CA 1
ATOM 678 C C . SER A 1 84 ? -2.793 -10.795 16.110 1.00 91.94 84 SER A C 1
ATOM 680 O O . SER A 1 84 ? -2.013 -11.306 15.296 1.00 91.94 84 SER A O 1
ATOM 682 N N . GLU A 1 85 ? -3.792 -9.991 15.749 1.00 94.38 85 GLU A N 1
ATOM 683 C CA . GLU A 1 85 ? -4.201 -9.704 14.371 1.00 94.38 85 GLU A CA 1
ATOM 684 C C . GLU A 1 85 ? -3.596 -8.396 13.856 1.00 94.38 85 GLU A C 1
ATOM 686 O O . GLU A 1 85 ? -2.914 -8.416 12.829 1.00 94.38 85 GLU A O 1
ATOM 691 N N . ASP A 1 86 ? -3.755 -7.274 14.571 1.00 94.19 86 ASP A N 1
ATOM 692 C CA . ASP A 1 86 ? -3.303 -5.972 14.053 1.00 94.19 86 ASP A CA 1
ATOM 693 C C . ASP A 1 86 ? -1.777 -5.911 13.934 1.00 94.19 86 ASP A C 1
ATOM 695 O O . ASP A 1 86 ? -1.254 -5.385 12.954 1.00 94.19 86 ASP A O 1
ATOM 699 N N . VAL A 1 87 ? -1.034 -6.492 14.883 1.00 95.06 87 VAL A N 1
ATOM 700 C CA . VAL A 1 87 ? 0.438 -6.571 14.800 1.00 95.06 87 VAL A CA 1
ATOM 701 C C . VAL A 1 87 ? 0.885 -7.403 13.591 1.00 95.06 87 VAL A C 1
ATOM 703 O O . VAL A 1 87 ? 1.861 -7.058 12.912 1.00 95.06 87 VAL A O 1
ATOM 706 N N . ALA A 1 88 ? 0.173 -8.493 13.295 1.00 94.19 88 ALA A N 1
ATOM 707 C CA . ALA A 1 88 ? 0.451 -9.335 12.136 1.00 94.19 88 ALA A CA 1
ATOM 708 C C . ALA A 1 88 ? 0.154 -8.593 10.826 1.00 94.19 88 ALA A C 1
ATOM 710 O O . ALA A 1 88 ? 0.991 -8.584 9.922 1.00 94.19 88 ALA A O 1
ATOM 711 N N . ALA A 1 89 ? -0.998 -7.923 10.751 1.00 94.56 89 ALA A N 1
ATOM 712 C CA . ALA A 1 89 ? -1.384 -7.108 9.608 1.00 94.56 89 ALA A CA 1
ATOM 713 C C . ALA A 1 89 ? -0.396 -5.955 9.388 1.00 94.56 89 ALA A C 1
ATOM 715 O O . ALA A 1 89 ? 0.085 -5.768 8.273 1.00 94.56 89 ALA A O 1
ATOM 716 N N . PHE A 1 90 ? -0.027 -5.234 10.448 1.00 94.69 90 PHE A N 1
ATOM 717 C CA . PHE A 1 90 ? 0.921 -4.125 10.389 1.00 94.69 90 PHE A CA 1
ATOM 718 C C . PHE A 1 90 ? 2.280 -4.577 9.845 1.00 94.69 90 PHE A C 1
ATOM 720 O O . PHE A 1 90 ? 2.739 -4.062 8.830 1.00 94.69 90 PHE A O 1
ATOM 727 N N . SER A 1 91 ? 2.902 -5.581 10.470 1.00 94.62 91 SER A N 1
ATOM 728 C CA . SER A 1 91 ? 4.219 -6.078 10.043 1.00 94.62 91 SER A CA 1
ATOM 729 C C . SER A 1 91 ? 4.209 -6.609 8.603 1.00 94.62 91 SER A C 1
ATOM 731 O O . SER A 1 91 ? 5.103 -6.279 7.821 1.00 94.62 91 SER A O 1
ATOM 733 N N . GLY A 1 92 ? 3.180 -7.371 8.220 1.00 94.00 92 GLY A N 1
ATOM 734 C CA . GLY A 1 92 ? 3.042 -7.914 6.868 1.00 94.00 92 GLY A CA 1
ATOM 735 C C . GLY A 1 92 ? 2.814 -6.838 5.803 1.00 94.00 92 GLY A C 1
ATOM 736 O O . GLY A 1 92 ? 3.548 -6.779 4.815 1.00 94.00 92 GLY A O 1
ATOM 737 N N . VAL A 1 93 ? 1.824 -5.963 6.006 1.00 94.88 93 VAL A N 1
ATOM 738 C CA . VAL A 1 93 ? 1.454 -4.918 5.038 1.00 94.88 93 VAL A CA 1
ATOM 739 C C . VAL A 1 93 ? 2.553 -3.866 4.915 1.00 94.88 93 VAL A C 1
ATOM 741 O O . VAL A 1 93 ? 2.875 -3.462 3.799 1.00 94.88 93 VAL A O 1
ATOM 744 N N . SER A 1 94 ? 3.174 -3.441 6.020 1.00 95.56 94 SER A N 1
ATOM 745 C CA . SER A 1 94 ? 4.277 -2.475 5.972 1.00 95.56 94 SER A CA 1
ATOM 746 C C . SER A 1 94 ? 5.483 -3.026 5.222 1.00 95.56 94 SER A C 1
ATOM 748 O O . SER A 1 94 ? 6.055 -2.315 4.394 1.00 95.56 94 SER A O 1
ATOM 750 N N . LEU A 1 95 ? 5.854 -4.290 5.462 1.00 95.31 95 LEU A N 1
ATOM 751 C CA . LEU A 1 95 ? 6.954 -4.905 4.730 1.00 95.31 95 LEU A CA 1
ATOM 752 C C . LEU A 1 95 ? 6.621 -5.033 3.244 1.00 95.31 95 LEU A C 1
ATOM 754 O O . LEU A 1 95 ? 7.452 -4.669 2.413 1.00 95.31 95 LEU A O 1
ATOM 758 N N . LEU A 1 96 ? 5.417 -5.503 2.901 1.00 94.50 96 LEU A N 1
ATOM 759 C CA . LEU A 1 96 ? 4.950 -5.570 1.517 1.00 94.50 96 LEU A CA 1
ATOM 760 C C . LEU A 1 96 ? 5.051 -4.198 0.845 1.00 94.50 96 LEU A C 1
ATOM 762 O O . LEU A 1 96 ? 5.690 -4.084 -0.193 1.00 94.50 96 LEU A O 1
ATOM 766 N N . LEU A 1 97 ? 4.498 -3.153 1.461 1.00 96.19 97 LEU A N 1
ATOM 767 C CA . LEU A 1 97 ? 4.501 -1.799 0.912 1.00 96.19 97 LEU A CA 1
ATOM 768 C C . LEU A 1 97 ? 5.920 -1.276 0.693 1.00 96.19 97 LEU A C 1
ATOM 770 O O . LEU A 1 97 ? 6.239 -0.853 -0.416 1.00 96.19 97 LEU A O 1
ATOM 774 N N . LEU A 1 98 ? 6.780 -1.344 1.717 1.00 95.44 98 LEU A N 1
ATOM 775 C CA . LEU A 1 98 ? 8.172 -0.888 1.634 1.00 95.44 98 LEU A CA 1
ATOM 776 C C . LEU A 1 98 ? 8.875 -1.513 0.432 1.00 95.44 98 LEU A C 1
ATOM 778 O O . LEU A 1 98 ? 9.568 -0.863 -0.344 1.00 95.44 98 LEU A O 1
ATOM 782 N N . THR A 1 99 ? 8.687 -2.810 0.296 1.00 93.56 99 THR A N 1
ATOM 783 C CA . THR A 1 99 ? 9.468 -3.629 -0.605 1.00 93.56 99 THR A CA 1
ATOM 784 C C . THR A 1 99 ? 8.909 -3.557 -2.036 1.00 93.56 99 THR A C 1
ATOM 786 O O . THR A 1 99 ? 9.686 -3.452 -2.978 1.00 93.56 99 THR A O 1
ATOM 789 N N . THR A 1 100 ? 7.589 -3.409 -2.199 1.00 94.94 100 THR A N 1
ATOM 790 C CA . THR A 1 100 ? 6.937 -3.037 -3.467 1.00 94.94 100 THR A CA 1
ATOM 791 C C . THR A 1 100 ? 7.365 -1.650 -3.946 1.00 94.94 100 THR A C 1
ATOM 793 O O . THR A 1 100 ? 7.648 -1.474 -5.130 1.00 94.94 100 THR A O 1
ATOM 796 N N . VAL A 1 101 ? 7.435 -0.652 -3.057 1.00 96.44 101 VAL A N 1
ATOM 797 C CA . VAL A 1 101 ? 7.893 0.705 -3.412 1.00 96.44 101 VAL A CA 1
ATOM 798 C C . VAL A 1 101 ? 9.347 0.680 -3.878 1.00 96.44 101 VAL A C 1
ATOM 800 O O . VAL A 1 101 ? 9.668 1.294 -4.892 1.00 96.44 101 VAL A O 1
ATOM 803 N N . LEU A 1 102 ? 10.215 -0.063 -3.185 1.00 95.12 102 LEU A N 1
ATOM 804 C CA . LEU A 1 102 ? 11.614 -0.225 -3.588 1.00 95.12 102 LEU A CA 1
ATOM 805 C C . LEU A 1 102 ? 11.740 -0.917 -4.950 1.00 95.12 102 LEU A C 1
ATOM 807 O O . LEU A 1 102 ? 12.445 -0.413 -5.820 1.00 95.12 102 LEU A O 1
ATOM 811 N N . GLU A 1 103 ? 11.038 -2.031 -5.162 1.00 93.00 103 GLU A N 1
ATOM 812 C CA . GLU A 1 103 ? 11.059 -2.772 -6.430 1.00 93.00 103 GLU A CA 1
ATOM 813 C C . GLU A 1 103 ? 10.590 -1.908 -7.605 1.00 93.00 103 GLU A C 1
ATOM 815 O O . GLU A 1 103 ? 11.282 -1.808 -8.621 1.00 93.00 103 GLU A O 1
ATOM 820 N N . ASN A 1 104 ? 9.446 -1.234 -7.455 1.00 94.88 104 ASN A N 1
ATOM 821 C CA . ASN A 1 104 ? 8.910 -0.359 -8.496 1.00 94.88 104 ASN A CA 1
ATOM 822 C C . ASN A 1 104 ? 9.776 0.886 -8.704 1.00 94.88 104 ASN A C 1
ATOM 824 O O . ASN A 1 104 ? 9.961 1.303 -9.842 1.00 94.88 104 ASN A O 1
ATOM 828 N N . GLY A 1 105 ? 10.355 1.453 -7.643 1.00 96.81 105 GLY A N 1
ATOM 829 C CA . GLY A 1 105 ? 11.273 2.588 -7.738 1.00 96.81 105 GLY A CA 1
ATOM 830 C C . GLY A 1 105 ? 12.550 2.241 -8.504 1.00 96.81 105 GLY A C 1
ATOM 831 O O . GLY A 1 105 ? 12.933 2.960 -9.427 1.00 96.81 105 GLY A O 1
ATOM 832 N N . ILE A 1 106 ? 13.177 1.104 -8.187 1.00 95.31 106 ILE A N 1
ATOM 833 C CA . ILE A 1 106 ? 14.363 0.610 -8.905 1.00 95.31 106 ILE A CA 1
ATOM 834 C C . ILE A 1 106 ? 14.022 0.329 -10.370 1.00 95.31 106 ILE A C 1
ATOM 836 O O . ILE A 1 106 ? 14.789 0.707 -11.260 1.00 95.31 106 ILE A O 1
ATOM 840 N N . ASN A 1 107 ? 12.880 -0.311 -10.634 1.00 93.88 107 ASN A N 1
ATOM 841 C CA . ASN A 1 107 ? 12.431 -0.599 -11.993 1.00 93.88 107 ASN A CA 1
ATOM 842 C C . ASN A 1 107 ? 12.203 0.696 -12.784 1.00 93.88 107 ASN A C 1
ATOM 844 O O . ASN A 1 107 ? 12.764 0.850 -13.867 1.00 93.88 107 ASN A O 1
ATOM 848 N N . LEU A 1 108 ? 11.481 1.658 -12.204 1.00 95.06 108 LEU A N 1
ATOM 849 C CA . LEU A 1 108 ? 11.209 2.955 -12.814 1.00 95.06 108 LEU A CA 1
ATOM 850 C C . LEU A 1 108 ? 12.503 3.687 -13.177 1.00 95.06 108 LEU A C 1
ATOM 852 O O . LEU A 1 108 ? 12.645 4.128 -14.316 1.00 95.06 108 LEU A O 1
ATOM 856 N N . ILE A 1 109 ? 13.463 3.777 -12.250 1.00 95.56 109 ILE A N 1
ATOM 857 C CA . ILE A 1 109 ? 14.765 4.417 -12.499 1.00 95.56 109 ILE A CA 1
ATOM 858 C C . ILE A 1 109 ? 15.518 3.680 -13.611 1.00 95.56 109 ILE A C 1
ATOM 860 O O . ILE A 1 109 ? 16.016 4.309 -14.543 1.00 95.56 109 ILE A O 1
ATOM 864 N N . SER A 1 110 ? 15.567 2.348 -13.547 1.00 93.12 110 SER A N 1
ATOM 865 C CA . SER A 1 110 ? 16.291 1.524 -14.520 1.00 93.12 110 SER A CA 1
ATOM 866 C C . SER A 1 110 ? 15.698 1.645 -15.923 1.00 93.12 110 SER A C 1
ATOM 868 O O . SER A 1 110 ? 16.433 1.860 -16.884 1.00 93.12 110 SER A O 1
ATOM 870 N N . MET A 1 111 ? 14.374 1.538 -16.060 1.00 91.19 111 MET A N 1
ATOM 871 C CA . MET A 1 111 ? 13.691 1.648 -17.351 1.00 91.19 111 MET A CA 1
ATOM 872 C C . MET A 1 111 ? 13.748 3.070 -17.899 1.00 91.19 111 MET A C 1
ATOM 874 O O . MET A 1 111 ? 13.973 3.233 -19.096 1.00 91.19 111 MET A O 1
ATOM 878 N N . SER A 1 112 ? 13.643 4.085 -17.037 1.00 94.38 112 SER A N 1
ATOM 879 C CA . SER A 1 112 ? 13.838 5.485 -17.428 1.00 94.38 112 SER A CA 1
ATOM 880 C C . SER A 1 112 ? 15.245 5.713 -17.972 1.00 94.38 112 SER A C 1
ATOM 882 O O . SER A 1 112 ? 15.400 6.279 -19.050 1.00 94.38 112 SER A O 1
ATOM 884 N N . PHE A 1 113 ? 16.270 5.212 -17.275 1.00 94.56 113 PHE A N 1
ATOM 885 C CA . PHE A 1 113 ? 17.659 5.330 -17.713 1.00 94.56 113 PHE A CA 1
ATOM 886 C C . PHE A 1 113 ? 17.901 4.609 -19.045 1.00 94.56 113 PHE A C 1
ATOM 888 O O . PHE A 1 113 ? 18.483 5.193 -19.957 1.00 94.56 113 PHE A O 1
ATOM 895 N N . ILE A 1 114 ? 17.438 3.363 -19.189 1.00 92.25 114 ILE A N 1
ATOM 896 C CA . ILE A 1 114 ? 17.576 2.596 -20.438 1.00 92.25 114 ILE A CA 1
ATOM 897 C C . ILE A 1 114 ? 16.898 3.331 -21.599 1.00 92.25 114 ILE A C 1
ATOM 899 O O . ILE A 1 114 ? 17.506 3.505 -22.653 1.00 92.25 114 ILE A O 1
ATOM 903 N N . LEU A 1 115 ? 15.653 3.773 -21.409 1.00 92.44 115 LEU A N 1
ATOM 904 C CA . LEU A 1 115 ? 14.883 4.425 -22.461 1.00 92.44 115 LEU A CA 1
ATOM 905 C C . LEU A 1 115 ? 15.495 5.769 -22.860 1.00 92.44 115 LEU A C 1
ATOM 907 O O . LEU A 1 115 ? 15.628 6.035 -24.049 1.00 92.44 115 LEU A O 1
ATOM 911 N N . TYR A 1 116 ? 15.928 6.576 -21.890 1.00 94.88 116 TYR A N 1
ATOM 912 C CA . TYR A 1 116 ? 16.573 7.860 -22.155 1.00 94.88 116 TYR A CA 1
ATOM 913 C C . TYR A 1 116 ? 17.856 7.713 -22.986 1.00 94.88 116 TYR A C 1
ATOM 915 O O . TYR A 1 116 ? 18.081 8.496 -23.904 1.00 94.88 116 TYR A O 1
ATOM 923 N N . ASN A 1 117 ? 18.675 6.692 -22.705 1.00 93.75 117 ASN A N 1
ATOM 924 C CA . ASN A 1 117 ? 19.913 6.445 -23.454 1.00 93.75 117 ASN A CA 1
ATOM 925 C C . ASN A 1 117 ? 19.667 5.924 -24.880 1.00 93.75 117 ASN A C 1
ATOM 927 O O . ASN A 1 117 ? 20.512 6.127 -25.747 1.00 93.75 117 ASN A O 1
ATOM 931 N N . ILE A 1 118 ? 18.548 5.235 -25.127 1.00 91.00 118 ILE A N 1
ATOM 932 C CA . ILE A 1 118 ? 18.215 4.707 -26.458 1.00 91.00 118 ILE A CA 1
ATOM 933 C C . ILE A 1 118 ? 17.481 5.761 -27.292 1.00 91.00 118 ILE A C 1
ATOM 935 O O . ILE A 1 118 ? 17.839 5.981 -28.445 1.00 91.00 118 ILE A O 1
ATOM 939 N N . GLN A 1 119 ? 16.451 6.395 -26.726 1.00 93.25 119 GLN A N 1
ATOM 940 C CA . GLN A 1 119 ? 15.600 7.351 -27.429 1.00 93.25 119 GLN A CA 1
ATOM 941 C C . GLN A 1 119 ? 15.089 8.453 -26.479 1.00 93.25 119 GLN A C 1
ATOM 943 O O . GLN A 1 119 ? 14.004 8.329 -25.898 1.00 93.25 119 GLN A O 1
ATOM 948 N N . PRO A 1 120 ? 15.843 9.559 -26.326 1.00 93.69 120 PRO A N 1
ATOM 949 C CA . PRO A 1 120 ? 15.520 10.613 -25.364 1.00 93.69 120 PRO A CA 1
ATOM 950 C C . PRO A 1 120 ? 14.230 11.373 -25.708 1.00 93.69 120 PRO A C 1
ATOM 952 O O . PRO A 1 120 ? 13.494 11.771 -24.806 1.00 93.69 120 PRO A O 1
ATOM 955 N N . GLU A 1 121 ? 13.906 11.529 -26.994 1.00 94.62 121 GLU A N 1
ATOM 956 C CA . GLU A 1 121 ? 12.665 12.186 -27.433 1.00 94.62 121 GLU A CA 1
ATOM 957 C C . GLU A 1 121 ? 11.421 11.406 -26.984 1.00 94.62 121 GLU A C 1
ATOM 959 O O . GLU A 1 121 ? 10.487 11.978 -26.421 1.00 94.62 121 GLU A O 1
ATOM 964 N N . LEU A 1 122 ? 11.437 10.080 -27.159 1.00 92.94 122 LEU A N 1
ATOM 965 C CA . LEU A 1 122 ? 10.337 9.206 -26.750 1.00 92.94 122 LEU A CA 1
ATOM 966 C C . LEU A 1 122 ? 10.188 9.170 -25.224 1.00 92.94 122 LEU A C 1
ATOM 968 O O . LEU A 1 122 ? 9.068 9.161 -24.714 1.00 92.94 122 LEU A O 1
ATOM 972 N N . PHE A 1 123 ? 11.307 9.200 -24.493 1.00 94.62 123 PHE A N 1
ATOM 973 C CA . PHE A 1 123 ? 11.292 9.292 -23.035 1.00 94.62 123 PHE A CA 1
ATOM 974 C C . PHE A 1 123 ? 10.527 10.530 -22.547 1.00 94.62 123 PHE A C 1
ATOM 976 O O . PHE A 1 123 ? 9.682 10.402 -21.663 1.00 94.62 123 PHE A O 1
ATOM 983 N N . LEU A 1 124 ? 10.765 11.708 -23.136 1.00 94.88 124 LEU A N 1
ATOM 984 C CA . LEU A 1 124 ? 10.074 12.943 -22.742 1.00 94.88 124 LEU A CA 1
ATOM 985 C C . LEU A 1 124 ? 8.562 12.872 -22.986 1.00 94.88 124 LEU A C 1
ATOM 987 O O . LEU A 1 124 ? 7.786 13.298 -22.130 1.00 94.88 124 LEU A O 1
ATOM 991 N N . VAL A 1 125 ? 8.138 12.302 -24.118 1.00 95.44 125 VAL A N 1
ATOM 992 C CA . VAL A 1 125 ? 6.712 12.124 -24.438 1.00 95.44 125 VAL A CA 1
ATOM 993 C C . VAL A 1 125 ? 6.040 11.187 -23.433 1.00 95.44 125 VAL A C 1
ATOM 995 O O . VAL A 1 125 ? 4.994 11.525 -22.877 1.00 95.44 125 VAL A O 1
ATOM 998 N N . ILE A 1 126 ? 6.659 10.037 -23.150 1.00 93.19 126 ILE A N 1
ATOM 999 C CA . ILE A 1 126 ? 6.133 9.064 -22.183 1.00 93.19 126 ILE A CA 1
ATOM 1000 C C . ILE A 1 126 ? 6.112 9.654 -20.772 1.00 93.19 126 ILE A C 1
ATOM 1002 O O . ILE A 1 126 ? 5.144 9.450 -20.043 1.00 93.19 126 ILE A O 1
ATOM 1006 N N . LEU A 1 127 ? 7.135 10.420 -20.389 1.00 94.44 127 LEU A N 1
ATOM 1007 C CA . LEU A 1 127 ? 7.189 11.090 -19.093 1.00 94.44 127 LEU A CA 1
ATOM 1008 C C . LEU A 1 127 ? 6.052 12.112 -18.948 1.00 94.44 127 LEU A C 1
ATOM 1010 O O . LEU A 1 127 ? 5.364 12.119 -17.928 1.00 94.44 127 LEU A O 1
ATOM 1014 N N . ALA A 1 128 ? 5.816 12.941 -19.969 1.00 94.62 128 ALA A N 1
ATOM 1015 C CA . ALA A 1 128 ? 4.713 13.900 -19.977 1.00 94.62 128 ALA A CA 1
ATOM 1016 C C . ALA A 1 128 ? 3.350 13.197 -19.881 1.00 94.62 128 ALA A C 1
ATOM 1018 O O . ALA A 1 128 ? 2.510 13.581 -19.064 1.00 94.62 128 ALA A O 1
ATOM 1019 N N . TYR A 1 129 ? 3.162 12.124 -20.654 1.00 91.94 129 TYR A N 1
ATOM 1020 C CA . TYR A 1 129 ? 1.962 11.293 -20.601 1.00 91.94 129 TYR A CA 1
ATOM 1021 C C . TYR A 1 129 ? 1.749 10.674 -19.210 1.00 91.94 129 TYR A C 1
ATOM 1023 O O . TYR A 1 129 ? 0.664 10.793 -18.639 1.00 91.94 129 TYR A O 1
ATOM 1031 N N . ALA A 1 130 ? 2.790 10.080 -18.619 1.00 92.44 130 ALA A N 1
ATOM 1032 C CA . ALA A 1 130 ? 2.726 9.451 -17.302 1.00 92.44 130 ALA A CA 1
ATOM 1033 C C . ALA A 1 130 ? 2.415 10.461 -16.186 1.00 92.44 130 ALA A C 1
ATOM 1035 O O . ALA A 1 130 ? 1.584 10.184 -15.319 1.00 92.44 130 ALA A O 1
ATOM 1036 N N . MET A 1 131 ? 3.031 11.647 -16.216 1.00 94.38 131 MET A N 1
ATOM 1037 C CA . MET A 1 131 ? 2.735 12.721 -15.260 1.00 94.38 131 MET A CA 1
ATOM 1038 C C . MET A 1 131 ? 1.293 13.218 -15.400 1.00 94.38 131 MET A C 1
ATOM 1040 O O . MET A 1 131 ? 0.602 13.364 -14.392 1.00 94.38 131 MET A O 1
ATOM 1044 N N . GLY A 1 132 ? 0.814 13.422 -16.632 1.00 94.50 132 GLY A N 1
ATOM 1045 C CA . GLY A 1 132 ? -0.570 13.819 -16.897 1.00 94.50 132 GLY A CA 1
ATOM 1046 C C . GLY A 1 132 ? -1.577 12.778 -16.402 1.00 94.50 132 GLY A C 1
ATOM 1047 O O . GLY A 1 132 ? -2.492 13.110 -15.648 1.00 94.50 132 GLY A O 1
ATOM 1048 N N . GLY A 1 133 ? -1.365 11.504 -16.745 1.00 91.12 133 GLY A N 1
ATOM 1049 C CA . GLY A 1 133 ? -2.197 10.394 -16.276 1.00 91.12 133 GLY A CA 1
ATOM 1050 C C . GLY A 1 133 ? -2.195 10.260 -14.751 1.00 91.12 133 GLY A C 1
ATOM 1051 O O . GLY A 1 133 ? -3.252 10.080 -14.144 1.00 91.12 133 GLY A O 1
ATOM 1052 N N . THR A 1 134 ? -1.035 10.433 -14.113 1.00 91.81 134 THR A N 1
ATOM 1053 C CA . THR A 1 134 ? -0.907 10.415 -12.646 1.00 91.81 134 THR A CA 1
ATOM 1054 C C . THR A 1 134 ? -1.675 11.569 -12.004 1.00 91.81 134 THR A C 1
ATOM 1056 O O . THR A 1 134 ? -2.401 11.349 -11.039 1.00 91.81 134 THR A O 1
ATOM 1059 N N . ALA A 1 135 ? -1.574 12.785 -12.549 1.00 92.62 135 ALA A N 1
ATOM 1060 C CA . ALA A 1 135 ? -2.283 13.955 -12.033 1.00 92.62 135 ALA A CA 1
ATOM 1061 C C . ALA A 1 135 ? -3.809 13.794 -12.128 1.00 92.62 135 ALA A C 1
ATOM 1063 O O . ALA A 1 135 ? -4.521 14.064 -11.159 1.00 92.62 135 ALA A O 1
ATOM 1064 N N . ILE A 1 136 ? -4.313 13.297 -13.262 1.00 90.69 136 ILE A N 1
ATOM 1065 C CA . ILE A 1 136 ? -5.747 13.034 -13.446 1.00 90.69 136 ILE A CA 1
ATOM 1066 C C . ILE A 1 136 ? -6.212 11.930 -12.490 1.00 90.69 136 ILE A C 1
ATOM 1068 O O . ILE A 1 136 ? -7.214 12.100 -11.797 1.00 90.69 136 ILE A O 1
ATOM 1072 N N . THR A 1 137 ? -5.451 10.837 -12.381 1.00 89.81 137 THR A N 1
ATOM 1073 C CA . THR A 1 137 ? -5.758 9.734 -11.457 1.00 89.81 137 THR A CA 1
ATOM 1074 C C . THR A 1 137 ? -5.784 10.213 -10.005 1.00 89.81 137 THR A C 1
ATOM 1076 O O . THR A 1 137 ? -6.701 9.869 -9.263 1.00 89.81 137 THR A O 1
ATOM 1079 N N . ALA A 1 138 ? -4.829 11.054 -9.599 1.00 89.88 138 ALA A N 1
ATOM 1080 C CA . ALA A 1 138 ? -4.788 11.640 -8.262 1.00 89.88 138 ALA A CA 1
ATOM 1081 C C . ALA A 1 138 ? -5.980 12.578 -8.003 1.00 89.88 138 ALA A C 1
ATOM 1083 O O . ALA A 1 138 ? -6.545 12.567 -6.911 1.00 89.88 138 ALA A O 1
ATOM 1084 N N . CYS A 1 139 ? -6.401 13.352 -9.006 1.00 89.50 139 CYS A N 1
ATOM 1085 C CA . CYS A 1 139 ? -7.569 14.224 -8.907 1.00 89.50 139 CYS A CA 1
ATOM 1086 C C . CYS A 1 139 ? -8.869 13.419 -8.741 1.00 89.50 139 CYS A C 1
ATOM 1088 O O . CYS A 1 139 ? -9.653 13.692 -7.831 1.00 89.50 139 CYS A O 1
ATOM 1090 N N . LEU A 1 140 ? -9.069 12.385 -9.566 1.00 88.00 140 LEU A N 1
ATOM 1091 C CA . LEU A 1 140 ? -10.239 11.502 -9.497 1.00 88.00 140 LEU A CA 1
ATOM 1092 C C . LEU A 1 140 ? -10.261 10.685 -8.194 1.00 88.00 140 LEU A C 1
ATOM 1094 O O . LEU A 1 140 ? -11.304 10.568 -7.550 1.00 88.00 140 LEU A O 1
ATOM 1098 N N . GLY A 1 141 ? -9.103 10.167 -7.779 1.00 88.69 141 GLY A N 1
ATOM 1099 C CA . GLY A 1 141 ? -8.948 9.344 -6.580 1.00 88.69 141 GLY A CA 1
ATOM 1100 C C . GLY A 1 141 ? -8.898 10.120 -5.267 1.00 88.69 141 GLY A C 1
ATOM 1101 O O . GLY A 1 141 ? -9.131 9.533 -4.212 1.00 88.69 141 GLY A O 1
ATOM 1102 N N . GLY A 1 142 ? -8.671 11.436 -5.292 1.00 89.75 142 GLY A N 1
ATOM 1103 C CA . GLY A 1 142 ? -8.587 12.264 -4.083 1.00 89.75 142 GLY A CA 1
ATOM 1104 C C . GLY A 1 142 ? -9.841 12.206 -3.201 1.00 89.75 142 GLY A C 1
ATOM 1105 O O . GLY A 1 142 ? -9.755 12.379 -1.986 1.00 89.75 142 GLY A O 1
ATOM 1106 N N . ARG A 1 143 ? -11.006 11.884 -3.782 1.00 89.56 143 ARG A N 1
ATOM 1107 C CA . ARG A 1 143 ? -12.263 11.690 -3.040 1.00 89.56 143 ARG A CA 1
ATOM 1108 C C . ARG A 1 143 ? -12.343 10.354 -2.296 1.00 89.56 143 ARG A C 1
ATOM 1110 O O . ARG A 1 143 ? -13.114 10.257 -1.346 1.00 89.56 143 ARG A O 1
ATOM 1117 N N . LEU A 1 144 ? -11.549 9.345 -2.663 1.00 92.69 144 LEU A N 1
ATOM 1118 C CA . LEU A 1 144 ? -11.600 8.027 -2.021 1.00 92.69 144 LEU A CA 1
ATOM 1119 C C . LEU A 1 144 ? -11.136 8.068 -0.569 1.00 92.69 144 LEU A C 1
ATOM 1121 O O . LEU A 1 144 ? -11.699 7.359 0.258 1.00 92.69 144 LEU A O 1
ATOM 1125 N N . VAL A 1 145 ? -10.140 8.891 -0.238 1.00 92.44 145 VAL A N 1
ATOM 1126 C CA . VAL A 1 145 ? -9.618 8.989 1.134 1.00 92.44 145 VAL A CA 1
ATOM 1127 C C . VAL A 1 145 ? -10.709 9.431 2.121 1.00 92.44 145 VAL A C 1
ATOM 1129 O O . VAL A 1 145 ? -11.005 8.659 3.037 1.00 92.44 145 VAL A O 1
ATOM 1132 N N . PRO A 1 146 ? -11.367 10.599 1.956 1.00 95.19 146 PRO A N 1
ATOM 1133 C CA . PRO A 1 146 ? -12.430 11.009 2.872 1.00 95.19 146 PRO A CA 1
ATOM 1134 C C . PRO A 1 146 ? -13.626 10.045 2.861 1.00 95.19 146 PRO A C 1
ATOM 1136 O O . PRO A 1 146 ? -14.206 9.808 3.917 1.00 95.19 146 PRO A O 1
ATOM 1139 N N . LEU A 1 147 ? -13.960 9.430 1.719 1.00 94.88 147 LEU A N 1
ATOM 1140 C CA . LEU A 1 147 ? -15.024 8.421 1.646 1.00 94.88 147 LEU A CA 1
ATOM 1141 C C . LEU A 1 147 ? -14.690 7.150 2.443 1.00 94.88 147 LEU A C 1
ATOM 1143 O O . LEU A 1 147 ? -15.551 6.622 3.142 1.00 94.88 147 LEU A O 1
ATOM 1147 N N . ASN A 1 148 ? -13.444 6.670 2.390 1.00 94.31 148 ASN A N 1
ATOM 1148 C CA . ASN A 1 148 ? -13.000 5.516 3.177 1.00 94.31 148 ASN A CA 1
ATOM 1149 C C . ASN A 1 148 ? -13.037 5.813 4.685 1.00 94.31 148 ASN A C 1
ATOM 1151 O O . ASN A 1 148 ? -13.443 4.952 5.467 1.00 94.31 148 ASN A O 1
ATOM 1155 N N . PHE A 1 149 ? -12.656 7.026 5.098 1.00 94.06 149 PHE A N 1
ATOM 1156 C CA . PHE A 1 149 ? -12.796 7.458 6.491 1.00 94.06 149 PHE A CA 1
ATOM 1157 C C . PHE A 1 149 ? -14.262 7.516 6.928 1.00 94.06 149 PHE A C 1
ATOM 1159 O O . PHE A 1 149 ? -14.602 7.010 7.999 1.00 94.06 149 PHE A O 1
ATOM 1166 N N . GLU A 1 150 ? -15.137 8.080 6.095 1.00 96.12 150 GLU A N 1
ATOM 1167 C CA . GLU A 1 150 ? -16.573 8.128 6.371 1.00 96.12 150 GLU A CA 1
ATOM 1168 C C . GLU A 1 150 ? -17.175 6.717 6.453 1.00 96.12 150 GLU A C 1
ATOM 1170 O O . GLU A 1 150 ? -17.957 6.442 7.363 1.00 96.12 150 GLU A O 1
ATOM 1175 N N . ARG A 1 151 ? -16.743 5.785 5.588 1.00 96.50 151 ARG A N 1
ATOM 1176 C CA . ARG A 1 151 ? -17.143 4.368 5.638 1.00 96.50 151 ARG A CA 1
ATOM 1177 C C . ARG A 1 151 ? -16.794 3.754 6.989 1.00 96.50 151 ARG A C 1
ATOM 1179 O O . ARG A 1 151 ? -17.676 3.235 7.665 1.00 96.50 151 ARG A O 1
ATOM 1186 N N . LEU A 1 152 ? -15.526 3.855 7.399 1.00 93.19 152 LEU A N 1
ATOM 1187 C CA . LEU A 1 152 ? -15.040 3.322 8.678 1.00 93.19 152 LEU A CA 1
ATOM 1188 C C . LEU A 1 152 ? -15.831 3.894 9.863 1.00 93.19 152 LEU A C 1
ATOM 1190 O O . LEU A 1 152 ? -16.214 3.156 10.773 1.00 93.19 152 LEU A O 1
ATOM 1194 N N . LYS A 1 153 ? -16.116 5.201 9.837 1.00 94.25 153 LYS A N 1
ATOM 1195 C CA . LYS A 1 153 ? -16.901 5.882 10.870 1.00 94.25 153 LYS A CA 1
ATOM 1196 C C . LYS A 1 153 ? -18.349 5.387 10.912 1.00 94.25 153 LYS A C 1
ATOM 1198 O O . LYS A 1 153 ? -18.853 5.079 11.991 1.00 94.25 153 LYS A O 1
ATOM 1203 N N . ARG A 1 154 ? -19.023 5.283 9.763 1.00 95.69 154 ARG A N 1
ATOM 1204 C CA . ARG A 1 154 ? -20.412 4.801 9.683 1.00 95.69 154 ARG A CA 1
ATOM 1205 C C . ARG A 1 154 ? -20.532 3.335 10.092 1.00 95.69 154 ARG A C 1
ATOM 1207 O O . ARG A 1 154 ? -21.450 2.993 10.832 1.00 95.69 154 ARG A O 1
ATOM 1214 N N . GLU A 1 155 ? -19.584 2.487 9.702 1.00 95.62 155 GLU A N 1
ATOM 1215 C CA . GLU A 1 155 ? -19.529 1.088 10.146 1.00 95.62 155 GLU A CA 1
ATOM 1216 C C . GLU A 1 155 ? -19.289 0.961 11.650 1.00 95.62 155 GLU A C 1
ATOM 1218 O O . GLU A 1 155 ? -19.892 0.111 12.306 1.00 95.62 155 GLU A O 1
ATOM 1223 N N . ALA A 1 156 ? -18.419 1.799 12.220 1.00 92.62 156 ALA A N 1
ATOM 1224 C CA . ALA A 1 156 ? -18.221 1.854 13.665 1.00 92.62 156 ALA A CA 1
ATOM 1225 C C . ALA A 1 156 ? -19.514 2.264 14.388 1.00 92.62 156 ALA A C 1
ATOM 1227 O O . ALA A 1 156 ? -19.920 1.582 15.325 1.00 92.62 156 ALA A O 1
ATOM 1228 N N . ASN A 1 157 ? -20.206 3.302 13.907 1.00 93.94 157 ASN A N 1
ATOM 1229 C CA . ASN A 1 157 ? -21.482 3.746 14.475 1.00 93.94 157 ASN A CA 1
ATOM 1230 C C . ASN A 1 157 ? -22.569 2.662 14.391 1.00 93.94 157 ASN A C 1
ATOM 1232 O O . ASN A 1 157 ? -23.300 2.446 15.356 1.00 93.94 157 ASN A O 1
ATOM 1236 N N . PHE A 1 158 ? -22.662 1.951 13.264 1.00 95.62 158 PHE A N 1
ATOM 1237 C CA . PHE A 1 158 ? -23.606 0.845 13.107 1.00 95.62 158 PHE A CA 1
ATOM 1238 C C . PHE A 1 158 ? -23.296 -0.311 14.069 1.00 95.62 158 PHE A C 1
ATOM 1240 O O . PHE A 1 158 ? -24.187 -0.776 14.780 1.00 95.62 158 PHE A O 1
ATOM 1247 N N . ARG A 1 159 ? -22.025 -0.730 14.169 1.00 94.25 159 ARG A N 1
ATOM 1248 C CA . ARG A 1 159 ? -21.598 -1.753 15.142 1.00 94.25 159 ARG A CA 1
ATOM 1249 C C . ARG A 1 159 ? -21.887 -1.329 16.579 1.00 94.25 159 ARG A C 1
ATOM 1251 O O . ARG A 1 159 ? -22.396 -2.134 17.353 1.00 94.25 159 ARG A O 1
ATOM 1258 N N . PHE A 1 160 ? -21.626 -0.070 16.921 1.00 92.06 160 PHE A N 1
ATOM 1259 C CA . PHE A 1 160 ? -21.952 0.478 18.234 1.00 92.06 160 PHE A CA 1
ATOM 1260 C C . PHE A 1 160 ? -23.461 0.415 18.522 1.00 92.06 160 PHE A C 1
ATOM 1262 O O . PHE A 1 160 ? -23.854 0.012 19.614 1.00 92.06 160 PHE A O 1
ATOM 1269 N N . SER A 1 161 ? -24.316 0.715 17.537 1.00 93.12 161 SER A N 1
ATOM 1270 C CA . SER A 1 161 ? -25.773 0.571 17.676 1.00 93.12 161 SER A CA 1
ATOM 1271 C C . SER A 1 161 ? -26.193 -0.867 18.001 1.00 93.12 161 SER A C 1
ATOM 1273 O O . SER A 1 161 ? -27.079 -1.067 18.828 1.00 93.12 161 SER A O 1
ATOM 1275 N N . LEU A 1 162 ? -25.547 -1.867 17.392 1.00 94.50 162 LEU A N 1
ATOM 1276 C CA . LEU A 1 162 ? -25.810 -3.284 17.672 1.00 94.50 162 LEU A CA 1
ATOM 1277 C C . LEU A 1 162 ? -25.365 -3.685 19.084 1.00 94.50 162 LEU A C 1
ATOM 1279 O O . LEU A 1 162 ? -26.083 -4.402 19.782 1.00 94.50 162 LEU A O 1
ATOM 1283 N N . VAL A 1 163 ? -24.197 -3.208 19.524 1.00 93.31 163 VAL A N 1
ATOM 1284 C CA . VAL A 1 163 ? -23.710 -3.435 20.894 1.00 93.31 163 VAL A CA 1
ATOM 1285 C C . VAL A 1 163 ? -24.673 -2.815 21.906 1.00 93.31 163 VAL A C 1
ATOM 1287 O O . VAL A 1 163 ? -25.110 -3.510 22.822 1.00 93.31 163 VAL A O 1
ATOM 1290 N N . ARG A 1 164 ? -25.094 -1.563 21.685 1.00 92.31 164 ARG A N 1
ATOM 1291 C CA . ARG A 1 164 ? -26.063 -0.861 22.537 1.00 92.31 164 ARG A CA 1
ATOM 1292 C C . ARG A 1 164 ? -27.398 -1.602 22.618 1.00 92.31 164 ARG A C 1
ATOM 1294 O O . ARG A 1 164 ? -27.947 -1.715 23.712 1.00 92.31 164 ARG A O 1
ATOM 1301 N N . PHE A 1 165 ? -27.901 -2.123 21.497 1.00 94.06 165 PHE A N 1
ATOM 1302 C CA . PHE A 1 165 ? -29.124 -2.931 21.469 1.00 94.06 165 PHE A CA 1
ATOM 1303 C C . PHE A 1 165 ? -29.003 -4.180 22.350 1.00 94.06 165 PHE A C 1
ATOM 1305 O O . PHE A 1 165 ? -29.901 -4.477 23.134 1.00 94.06 165 PHE A O 1
ATOM 1312 N N . ARG A 1 166 ? -27.866 -4.886 22.277 1.00 94.69 166 ARG A N 1
ATOM 1313 C CA . ARG A 1 166 ? -27.592 -6.054 23.127 1.00 94.69 166 ARG A CA 1
ATOM 1314 C C . ARG A 1 166 ? -27.516 -5.677 24.609 1.00 94.69 166 ARG A C 1
ATOM 1316 O O . ARG A 1 166 ? -28.112 -6.364 25.435 1.00 94.69 166 ARG A O 1
ATOM 1323 N N . GLU A 1 167 ? -26.804 -4.600 24.937 1.00 93.81 167 GLU A N 1
ATOM 1324 C CA . GLU A 1 167 ? -26.635 -4.118 26.317 1.00 93.81 167 GLU A CA 1
ATOM 1325 C C . GLU A 1 167 ? -27.952 -3.675 26.965 1.00 93.81 167 GLU A C 1
ATOM 1327 O O . GLU A 1 167 ? -28.139 -3.879 28.159 1.00 93.81 167 GLU A O 1
ATOM 1332 N N . HIS A 1 168 ? -28.886 -3.122 26.184 1.00 93.88 168 HIS A N 1
ATOM 1333 C CA . HIS A 1 168 ? -30.186 -2.643 26.673 1.00 93.88 168 HIS A CA 1
ATOM 1334 C C . HIS A 1 168 ? -31.342 -3.603 26.351 1.00 93.88 168 HIS A C 1
ATOM 1336 O O . HIS A 1 168 ? -32.506 -3.203 26.384 1.00 93.88 168 HIS A O 1
ATOM 1342 N N . SER A 1 169 ? -31.038 -4.865 26.039 1.00 94.94 169 SER A N 1
ATOM 1343 C CA . SER A 1 169 ? -32.022 -5.854 25.576 1.00 94.94 169 SER A CA 1
ATOM 1344 C C . SER A 1 169 ? -33.169 -6.094 26.565 1.00 94.94 169 SER A C 1
ATOM 1346 O O . SER A 1 169 ? -34.311 -6.231 26.136 1.00 94.94 169 SER A O 1
ATOM 1348 N N . GLU A 1 170 ? -32.902 -6.068 27.873 1.00 94.44 170 GLU A N 1
ATOM 1349 C CA . GLU A 1 170 ? -33.926 -6.212 28.918 1.00 94.44 170 GLU A CA 1
ATOM 1350 C C . GLU A 1 170 ? -34.928 -5.049 28.901 1.00 94.44 170 GLU A C 1
ATOM 1352 O O . GLU A 1 170 ? -36.136 -5.270 28.829 1.00 94.44 170 GLU A O 1
ATOM 1357 N N . SER A 1 171 ? -34.432 -3.808 28.879 1.00 94.25 171 SER A N 1
ATOM 1358 C CA . SER A 1 171 ? -35.271 -2.610 28.780 1.00 94.25 171 SER A CA 1
ATOM 1359 C C . SER A 1 171 ? -36.085 -2.608 27.488 1.00 94.25 171 SER A C 1
ATOM 1361 O O . SER A 1 171 ? -37.278 -2.319 27.506 1.00 94.25 171 SER A O 1
ATOM 1363 N N . ILE A 1 172 ? -35.462 -2.957 26.360 1.00 93.94 172 ILE A N 1
ATOM 1364 C CA . ILE A 1 172 ? -36.137 -2.990 25.059 1.00 93.94 172 ILE A CA 1
ATOM 1365 C C . ILE A 1 172 ? -37.260 -4.032 25.060 1.00 93.94 172 ILE A C 1
ATOM 1367 O O . ILE A 1 172 ? -38.369 -3.705 24.642 1.00 93.94 172 ILE A O 1
ATOM 1371 N N . ALA A 1 173 ? -37.004 -5.237 25.579 1.00 95.00 173 ALA A N 1
ATOM 1372 C CA . ALA A 1 173 ? -38.006 -6.297 25.678 1.00 95.00 173 ALA A CA 1
ATOM 1373 C C . ALA A 1 173 ? -39.151 -5.923 26.634 1.00 95.00 173 ALA A C 1
ATOM 1375 O O . ALA A 1 173 ? -40.319 -6.177 26.343 1.00 95.00 173 ALA A O 1
ATOM 1376 N N . PHE A 1 174 ? -38.835 -5.274 27.760 1.00 96.12 174 PHE A N 1
ATOM 1377 C CA . PHE A 1 174 ? -39.833 -4.845 28.740 1.00 96.12 174 PHE A CA 1
ATOM 1378 C C . PHE A 1 174 ? -40.769 -3.763 28.183 1.00 96.12 174 PHE A C 1
ATOM 1380 O O . PHE A 1 174 ? -41.982 -3.823 28.384 1.00 96.12 174 PHE A O 1
ATOM 1387 N N . TYR A 1 175 ? -40.222 -2.797 27.438 1.00 95.69 175 TYR A N 1
ATOM 1388 C CA . TYR A 1 175 ? -40.987 -1.708 26.821 1.00 95.69 175 TYR A CA 1
ATOM 1389 C C . TYR A 1 175 ? -41.492 -2.019 25.401 1.00 95.69 175 TYR A C 1
ATOM 1391 O O . TYR A 1 175 ? -42.150 -1.167 24.805 1.00 95.69 175 TYR A O 1
ATOM 1399 N N . ARG A 1 176 ? -41.220 -3.219 24.865 1.00 92.81 176 ARG A N 1
ATOM 1400 C CA . ARG A 1 176 ? -41.579 -3.651 23.497 1.00 92.81 176 ARG A CA 1
ATOM 1401 C C . ARG A 1 176 ? -41.106 -2.660 22.422 1.00 92.81 176 ARG A C 1
ATOM 1403 O O . ARG A 1 176 ? -41.857 -2.257 21.533 1.00 92.81 176 ARG A O 1
ATOM 1410 N N . GLY A 1 177 ? -39.866 -2.191 22.574 1.00 93.56 177 GLY A N 1
ATOM 1411 C CA . GLY A 1 177 ? -39.245 -1.159 21.736 1.00 93.56 177 GLY A CA 1
ATOM 1412 C C . GLY A 1 177 ? -38.516 -1.684 20.493 1.00 93.56 177 GLY A C 1
ATOM 1413 O O . GLY A 1 177 ? -37.774 -0.926 19.866 1.00 93.56 177 GLY A O 1
ATOM 1414 N N . GLU A 1 178 ? -38.670 -2.964 20.146 1.00 95.06 178 GLU A N 1
ATOM 1415 C CA . GLU A 1 178 ? -37.849 -3.654 19.146 1.00 95.06 178 GLU A CA 1
ATOM 1416 C C . GLU A 1 178 ? -37.958 -3.028 17.753 1.00 9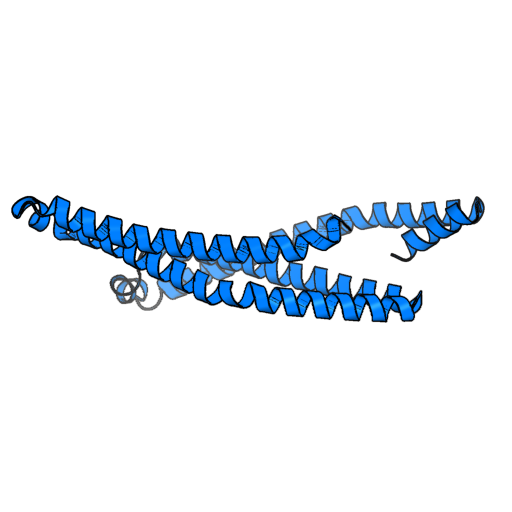5.06 178 GLU A C 1
ATOM 1418 O O . GLU A 1 178 ? -36.938 -2.835 17.092 1.00 95.06 178 GLU A O 1
ATOM 1423 N N . ASP A 1 179 ? -39.167 -2.678 17.308 1.00 95.62 179 ASP A N 1
ATOM 1424 C CA . ASP A 1 179 ? -39.378 -2.102 15.975 1.00 95.62 179 ASP A CA 1
ATOM 1425 C C . ASP A 1 179 ? -38.708 -0.728 15.835 1.00 95.62 179 ASP A C 1
ATOM 1427 O O . ASP A 1 179 ? -38.078 -0.441 14.814 1.00 95.62 179 ASP A O 1
ATOM 1431 N N . THR A 1 180 ? -38.757 0.104 16.879 1.00 93.06 180 THR A N 1
ATOM 1432 C CA . THR A 1 180 ? -38.111 1.426 16.898 1.00 93.06 180 THR A CA 1
ATOM 1433 C C . THR A 1 180 ? -36.588 1.311 16.811 1.00 93.06 180 THR A C 1
ATOM 1435 O O . THR A 1 180 ? -35.945 1.989 16.002 1.00 93.06 180 THR A O 1
ATOM 1438 N N . GLU A 1 181 ? -35.991 0.423 17.609 1.00 94.44 181 GLU A N 1
ATOM 1439 C CA . GLU A 1 181 ? -34.545 0.177 17.575 1.00 94.44 181 GLU A CA 1
ATOM 1440 C C . GLU A 1 181 ? -34.124 -0.465 16.242 1.00 94.44 181 GLU A C 1
ATOM 1442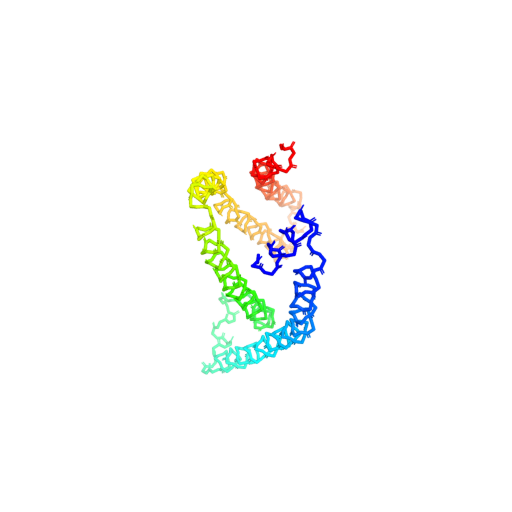 O O . GLU A 1 181 ? -33.126 -0.062 15.638 1.00 94.44 181 GLU A O 1
ATOM 1447 N N . LYS A 1 182 ? -34.929 -1.387 15.697 1.00 95.38 182 LYS A N 1
ATOM 1448 C CA . LYS A 1 182 ? -34.721 -1.977 14.366 1.00 95.38 182 LYS A CA 1
ATOM 1449 C C . LYS A 1 182 ? -34.738 -0.922 13.259 1.00 95.38 182 LYS A C 1
ATOM 1451 O O . LYS A 1 182 ? -33.875 -0.951 12.383 1.00 95.38 182 LYS A O 1
ATOM 1456 N N . HIS A 1 183 ? -35.678 0.022 13.281 1.00 95.06 183 HIS A N 1
ATOM 1457 C CA . HIS A 1 183 ? -35.712 1.130 12.320 1.00 95.06 183 HIS A CA 1
ATOM 1458 C C . HIS A 1 183 ? -34.470 2.025 12.415 1.00 95.06 183 HIS A C 1
ATOM 1460 O O . HIS A 1 183 ? -33.931 2.439 11.384 1.00 95.06 183 HIS A O 1
ATOM 1466 N N . THR A 1 184 ? -33.982 2.276 13.631 1.00 92.38 184 THR A N 1
ATOM 1467 C CA . THR A 1 184 ? -32.752 3.045 13.870 1.00 92.38 184 THR A CA 1
ATOM 1468 C C . THR A 1 184 ? -31.530 2.322 13.302 1.00 92.38 184 THR A C 1
ATOM 1470 O O . THR A 1 184 ? -30.758 2.912 12.544 1.00 92.38 184 THR A O 1
ATOM 1473 N N . MET A 1 185 ? -31.393 1.023 13.578 1.00 95.88 185 MET A N 1
ATOM 1474 C CA . MET A 1 185 ? -30.309 0.193 13.044 1.00 95.88 185 MET A CA 1
ATOM 1475 C C . MET A 1 185 ? -30.353 0.083 11.518 1.00 95.88 185 MET A C 1
ATOM 1477 O O . MET A 1 185 ? -29.321 0.239 10.868 1.00 95.88 185 MET A O 1
ATOM 1481 N N . ASN A 1 186 ? -31.536 -0.118 10.931 1.00 96.94 186 ASN A N 1
ATOM 1482 C CA . ASN A 1 186 ? -31.705 -0.172 9.477 1.00 96.94 186 ASN A CA 1
ATOM 1483 C C . ASN A 1 186 ? -31.344 1.158 8.809 1.00 96.94 186 ASN A C 1
ATOM 1485 O O . ASN A 1 186 ? -30.677 1.158 7.777 1.00 96.94 186 ASN A O 1
ATOM 1489 N N . SER A 1 187 ? -31.732 2.288 9.406 1.00 94.75 187 SER A N 1
ATOM 1490 C CA . SER A 1 187 ? -31.319 3.615 8.932 1.00 94.75 187 SER A CA 1
ATOM 1491 C C . SER A 1 187 ? -29.799 3.779 9.011 1.00 94.75 187 SER A C 1
ATOM 1493 O O . SER A 1 187 ? -29.173 4.201 8.042 1.00 94.75 187 SER A O 1
ATOM 1495 N N . GLY A 1 188 ? -29.187 3.375 10.132 1.00 93.31 188 GLY A N 1
ATOM 1496 C CA . GLY A 1 188 ? -27.733 3.344 10.315 1.00 93.31 188 GLY A CA 1
ATOM 1497 C C . GLY A 1 188 ? -27.014 2.532 9.235 1.00 93.31 188 GLY A C 1
ATOM 1498 O O . GLY A 1 188 ? -26.040 3.001 8.648 1.00 93.31 188 GLY A O 1
ATOM 1499 N N . PHE A 1 189 ? -27.530 1.343 8.923 1.00 97.00 189 PHE A N 1
ATOM 1500 C CA . PHE A 1 189 ? -27.013 0.500 7.848 1.00 97.00 189 PHE A CA 1
ATOM 1501 C C . PHE A 1 189 ? -27.218 1.125 6.461 1.00 97.00 189 PHE A C 1
ATOM 1503 O O . PHE A 1 189 ? -26.326 1.052 5.618 1.00 97.00 189 PHE A O 1
ATOM 1510 N N . GLY A 1 190 ? -28.344 1.807 6.232 1.00 97.12 190 GLY A N 1
ATOM 1511 C CA . GLY A 1 190 ? -28.593 2.577 5.011 1.00 97.12 190 GLY A CA 1
ATOM 1512 C C . GLY A 1 190 ? -27.479 3.588 4.725 1.00 97.12 190 GLY A C 1
ATOM 1513 O O . GLY A 1 190 ? -26.928 3.594 3.624 1.00 97.12 190 GLY A O 1
ATOM 1514 N N . TRP A 1 191 ? -27.057 4.349 5.740 1.00 94.94 191 TRP A N 1
ATOM 1515 C CA . TRP A 1 191 ? -25.934 5.286 5.618 1.00 94.94 191 TRP A CA 1
ATOM 1516 C C . TRP A 1 191 ? -24.610 4.593 5.275 1.00 94.94 191 TRP A C 1
ATOM 1518 O O . TRP A 1 191 ? -23.823 5.137 4.498 1.00 94.94 191 TRP A O 1
ATOM 1528 N N . VAL A 1 192 ? -24.345 3.404 5.829 1.00 97.12 192 VAL A N 1
ATOM 1529 C CA . VAL A 1 192 ? -23.158 2.605 5.474 1.00 97.12 192 VAL A CA 1
ATOM 1530 C C . VAL A 1 192 ? -23.193 2.255 3.985 1.00 97.12 192 VAL A C 1
ATOM 1532 O O . VAL A 1 192 ? -22.224 2.503 3.269 1.00 97.12 192 VAL A O 1
ATOM 1535 N N . ILE A 1 193 ? -24.328 1.744 3.501 1.00 97.62 193 ILE A N 1
ATOM 1536 C CA . ILE A 1 193 ? -24.512 1.347 2.099 1.00 97.62 193 ILE A CA 1
ATOM 1537 C C . ILE A 1 193 ? -24.369 2.529 1.137 1.00 97.62 193 ILE A C 1
ATOM 1539 O O . ILE A 1 193 ? -23.778 2.372 0.070 1.00 97.62 1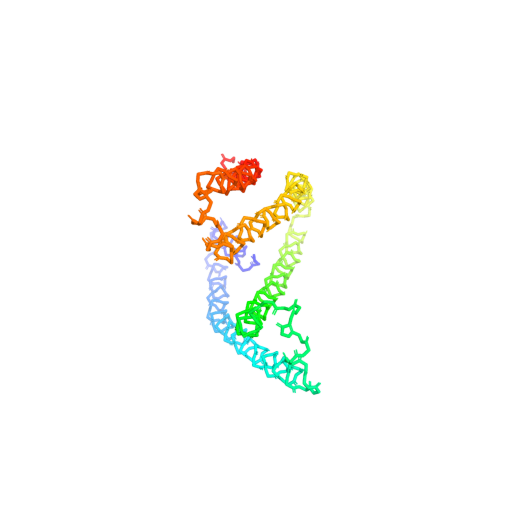93 ILE A O 1
ATOM 1543 N N . GLU A 1 194 ? -24.875 3.709 1.485 1.00 96.88 194 GLU A N 1
ATOM 1544 C CA . GLU A 1 194 ? -24.684 4.911 0.666 1.00 96.88 194 GLU A CA 1
ATOM 1545 C C . GLU A 1 194 ? -23.204 5.249 0.482 1.00 96.88 194 GLU A C 1
ATOM 1547 O O . GLU A 1 194 ? -22.767 5.477 -0.643 1.00 96.88 194 GLU A O 1
ATOM 1552 N N . THR A 1 195 ? -22.397 5.171 1.542 1.00 96.06 195 THR A N 1
ATOM 1553 C CA . THR A 1 195 ? -20.954 5.420 1.419 1.00 96.06 195 THR A CA 1
ATOM 1554 C C . THR A 1 195 ? -20.253 4.361 0.574 1.00 96.06 195 THR A C 1
ATOM 1556 O O . THR A 1 195 ? -19.356 4.696 -0.195 1.00 96.06 195 THR A O 1
ATOM 1559 N N . TYR A 1 196 ? -20.681 3.096 0.643 1.00 96.25 196 TYR A N 1
ATOM 1560 C CA . TYR A 1 196 ? -20.194 2.068 -0.282 1.00 96.25 196 TYR A CA 1
ATOM 1561 C C . TYR A 1 196 ? -20.530 2.400 -1.740 1.00 96.25 196 TYR A C 1
ATOM 1563 O O . TYR A 1 196 ? -19.668 2.266 -2.606 1.00 96.25 196 TYR A O 1
ATOM 1571 N N . LYS A 1 197 ? -21.749 2.876 -2.024 1.00 96.75 197 LYS A N 1
ATOM 1572 C CA . LYS A 1 197 ? -22.140 3.302 -3.378 1.00 96.75 197 LYS A CA 1
ATOM 1573 C C . LYS A 1 197 ? -21.295 4.477 -3.872 1.00 96.75 197 LYS A C 1
ATOM 1575 O O . LYS A 1 197 ? -20.871 4.462 -5.026 1.00 96.75 197 LYS A O 1
ATOM 1580 N N . ASP A 1 198 ? -21.014 5.452 -3.012 1.00 95.62 198 ASP A N 1
ATOM 1581 C CA . ASP A 1 198 ? -20.161 6.598 -3.348 1.00 95.62 198 ASP A CA 1
ATOM 1582 C C . ASP A 1 198 ? -18.716 6.174 -3.656 1.00 95.62 198 ASP A C 1
ATOM 1584 O O . ASP A 1 198 ? -18.103 6.679 -4.604 1.00 95.62 198 ASP A O 1
ATOM 1588 N N . ILE A 1 199 ? -18.177 5.219 -2.885 1.00 96.00 199 ILE A N 1
ATOM 1589 C CA . ILE A 1 199 ? -16.857 4.621 -3.133 1.00 96.00 199 ILE A CA 1
ATOM 1590 C C . ILE A 1 199 ? -16.853 3.920 -4.491 1.00 96.00 199 ILE A C 1
ATOM 1592 O O . ILE A 1 199 ? -16.049 4.290 -5.341 1.00 96.00 199 ILE A O 1
ATOM 1596 N N . ILE A 1 200 ? -17.796 3.006 -4.738 1.00 95.19 200 ILE A N 1
ATOM 1597 C CA . ILE A 1 200 ? -17.897 2.257 -6.002 1.00 95.19 200 ILE A CA 1
ATOM 1598 C C . ILE A 1 200 ? -18.044 3.209 -7.197 1.00 95.19 200 ILE A C 1
ATOM 1600 O O . ILE A 1 200 ? -17.420 3.014 -8.238 1.00 95.19 200 ILE A O 1
ATOM 1604 N N . GLY A 1 201 ? -18.845 4.270 -7.067 1.00 94.00 201 GLY A N 1
ATOM 1605 C CA . GLY A 1 201 ? -19.000 5.275 -8.120 1.00 94.00 201 GLY A CA 1
ATOM 1606 C C . GLY A 1 201 ? -17.698 6.019 -8.428 1.00 94.00 201 GLY A C 1
ATOM 1607 O O . GLY A 1 201 ? -17.411 6.310 -9.592 1.00 94.00 201 GLY A O 1
ATOM 1608 N N . THR A 1 202 ? -16.896 6.298 -7.399 1.00 92.25 202 THR A N 1
ATOM 1609 C CA . THR A 1 202 ? -15.581 6.934 -7.545 1.00 92.25 202 THR A CA 1
ATOM 1610 C C . THR A 1 202 ? -14.559 5.964 -8.146 1.00 92.25 202 THR A C 1
ATOM 1612 O O . THR A 1 202 ? -13.854 6.337 -9.083 1.00 92.25 202 THR A O 1
ATOM 1615 N N . GLU A 1 203 ? -14.529 4.713 -7.680 1.00 92.81 203 GLU A N 1
ATOM 1616 C CA . GLU A 1 203 ? -13.680 3.639 -8.213 1.00 92.81 203 GLU A CA 1
ATOM 1617 C C . GLU A 1 203 ? -13.966 3.384 -9.692 1.00 92.81 203 GLU A C 1
ATOM 1619 O O . GLU A 1 203 ? -13.039 3.380 -10.496 1.00 92.81 203 GLU A O 1
ATOM 1624 N N . ARG A 1 204 ? -15.243 3.303 -10.084 1.00 92.62 204 ARG A N 1
ATOM 1625 C CA . ARG A 1 204 ? -15.655 3.157 -11.487 1.00 92.62 204 ARG A CA 1
ATOM 1626 C C . ARG A 1 204 ? -15.094 4.272 -12.369 1.00 92.62 204 ARG A C 1
ATOM 1628 O O . ARG A 1 204 ? -14.619 4.007 -13.468 1.00 92.62 204 ARG A O 1
ATOM 1635 N N . ASN A 1 205 ? -15.167 5.527 -11.919 1.00 89.19 205 ASN A N 1
ATOM 1636 C CA . ASN A 1 205 ? -14.657 6.656 -12.702 1.00 89.19 205 ASN A CA 1
ATOM 1637 C C . ASN A 1 205 ? -13.127 6.585 -12.866 1.00 89.19 205 ASN A C 1
ATOM 1639 O O . ASN A 1 205 ? -12.612 6.934 -13.927 1.00 89.19 205 ASN A O 1
ATOM 1643 N N . MET A 1 206 ? -12.405 6.123 -11.839 1.00 90.62 206 MET A N 1
ATOM 1644 C CA . MET A 1 206 ? -10.964 5.873 -11.941 1.00 90.62 206 MET A CA 1
ATOM 1645 C C . MET A 1 206 ? -10.659 4.713 -12.887 1.00 90.62 206 MET A C 1
ATOM 1647 O O . MET A 1 206 ? -9.798 4.855 -13.747 1.00 90.62 206 MET A O 1
ATOM 1651 N N . GLU A 1 207 ? -11.377 3.598 -12.757 1.00 88.31 207 GLU A N 1
ATOM 1652 C CA . GLU A 1 207 ? -11.188 2.403 -13.579 1.00 88.31 207 GLU A CA 1
ATOM 1653 C C . GLU A 1 207 ? -11.442 2.694 -15.060 1.00 88.31 207 GLU A C 1
ATOM 1655 O O . GLU A 1 207 ? -10.650 2.302 -15.911 1.00 88.31 207 GLU A O 1
ATOM 1660 N N . MET A 1 208 ? -12.483 3.463 -15.388 1.00 85.69 208 MET A N 1
ATOM 1661 C CA . MET A 1 208 ? -12.722 3.915 -16.763 1.00 85.69 208 MET A CA 1
ATOM 1662 C C . MET A 1 208 ? -11.530 4.702 -17.323 1.00 85.69 208 MET A C 1
ATOM 1664 O O . MET A 1 208 ? -11.136 4.486 -18.466 1.00 85.69 208 MET A O 1
ATOM 1668 N N . PHE A 1 209 ? -10.929 5.588 -16.524 1.00 86.44 209 PHE A N 1
ATOM 1669 C CA . PHE A 1 209 ? -9.776 6.380 -16.954 1.00 86.44 209 PHE A CA 1
ATOM 1670 C C . PHE A 1 209 ? -8.502 5.537 -17.108 1.00 86.44 209 PHE A C 1
ATOM 1672 O O . PHE A 1 209 ? -7.758 5.718 -18.070 1.00 86.44 209 PHE A O 1
ATOM 1679 N N . THR A 1 210 ? -8.242 4.608 -16.188 1.00 84.50 210 THR A N 1
ATOM 1680 C CA . THR A 1 210 ? -7.020 3.790 -16.210 1.00 84.50 210 THR A CA 1
ATOM 1681 C C . THR A 1 210 ? -7.075 2.646 -17.219 1.00 84.50 210 THR A C 1
ATOM 1683 O O . THR A 1 210 ? -6.023 2.207 -17.679 1.00 84.50 210 THR A O 1
ATOM 1686 N N . THR A 1 211 ? -8.267 2.170 -17.588 1.00 84.12 211 THR A N 1
ATOM 1687 C CA . THR A 1 211 ? -8.448 1.093 -18.580 1.00 84.12 211 THR A CA 1
ATOM 1688 C C . THR A 1 211 ? -8.501 1.596 -20.019 1.00 84.12 211 THR A C 1
ATOM 1690 O O . THR A 1 211 ? -8.152 0.849 -20.928 1.00 84.12 211 THR A O 1
ATOM 1693 N N . LEU A 1 212 ? -8.866 2.861 -20.243 1.00 78.00 212 LEU A N 1
ATOM 1694 C CA . LEU A 1 212 ? -8.914 3.509 -21.562 1.00 78.00 212 LEU A CA 1
ATOM 1695 C C . LEU A 1 212 ? -7.662 3.267 -22.438 1.00 78.00 212 LEU A C 1
ATOM 1697 O O . LEU A 1 212 ? -7.830 2.882 -23.594 1.00 78.00 212 LEU A O 1
ATOM 1701 N N . PRO A 1 213 ? -6.423 3.396 -21.919 1.00 75.19 213 PRO A N 1
ATOM 1702 C CA . PRO A 1 213 ? -5.203 3.149 -22.692 1.00 75.19 213 PRO A CA 1
ATOM 1703 C C . PRO A 1 213 ? -4.990 1.691 -23.113 1.00 75.19 213 PRO A C 1
ATOM 1705 O O . PRO A 1 213 ? -4.164 1.434 -23.975 1.00 75.19 213 PRO A O 1
ATOM 1708 N N . HIS A 1 214 ? -5.675 0.725 -22.494 1.00 73.25 214 HIS A N 1
ATOM 1709 C CA . HIS A 1 214 ? -5.551 -0.686 -22.868 1.00 73.25 214 HIS A CA 1
ATOM 1710 C C . HIS A 1 214 ? -6.295 -1.015 -24.172 1.00 73.25 214 HIS A C 1
ATOM 1712 O O . HIS A 1 214 ? -5.992 -2.015 -24.817 1.00 73.25 214 HIS A O 1
ATOM 1718 N N . TYR A 1 215 ? -7.273 -0.185 -24.544 1.00 71.25 215 TYR A N 1
ATOM 1719 C CA . TYR A 1 215 ? -8.139 -0.383 -25.708 1.00 71.25 215 TYR A CA 1
ATOM 1720 C C . TYR A 1 215 ? -7.812 0.548 -26.889 1.00 71.25 215 TYR A C 1
ATOM 1722 O O . TYR A 1 215 ? -8.509 0.491 -27.902 1.00 71.25 215 TYR A O 1
ATOM 1730 N N . MET A 1 216 ? -6.795 1.407 -26.756 1.00 57.03 216 MET A N 1
ATOM 1731 C CA . MET A 1 216 ? -6.278 2.288 -27.814 1.00 57.03 216 MET A CA 1
ATOM 1732 C C . MET A 1 216 ? -4.989 1.718 -28.394 1.00 57.03 216 MET A C 1
ATOM 1734 O O . MET A 1 216 ? -4.858 1.755 -29.636 1.00 57.03 216 MET A O 1
#

Solvent-accessible surface area (backbone atoms only — not comparable to full-atom values): 11539 Å² total; per-residue (Å²): 107,72,58,58,50,47,36,51,53,18,59,75,71,66,34,70,66,54,31,52,54,27,48,51,53,46,50,49,48,52,67,54,44,54,59,52,52,52,51,51,52,52,52,53,53,52,50,40,50,55,47,30,52,52,53,40,53,52,50,52,54,59,38,63,41,95,54,37,55,67,69,40,61,82,79,48,85,62,61,68,54,46,54,63,47,49,43,46,49,48,39,47,51,52,50,49,50,56,50,50,52,50,53,51,50,53,48,51,52,52,52,50,52,53,41,40,75,75,41,50,71,60,39,53,54,51,49,53,51,50,51,52,53,49,52,52,49,50,62,59,50,58,59,47,59,63,42,52,53,51,35,55,50,37,48,49,53,38,52,49,50,54,51,51,50,63,76,43,39,68,62,33,62,74,69,67,39,57,67,62,54,49,52,51,50,53,52,39,46,49,57,33,53,51,41,51,52,53,46,51,56,44,51,50,58,45,48,55,63,69,49,50,73,77,80,108

InterPro domains:
  IPR011527 ABC transporter type 1, transmembrane domain [PF06472] (3-212)
  IPR011527 ABC transporter type 1, transmembrane domain [PS50929] (1-181)
  IPR036640 ABC transporter type 1, transmembrane domain superfamily [G3DSA:1.20.1560.10] (1-208)
  IPR036640 ABC transporter type 1, transmembrane domain superfamily [SSF90123] (6-195)
  IPR050835 ATP-binding cassette sub-family D [PTHR11384] (4-211)

Organism: NCBI:txid210454